Protein AF-A0A7W1Z7J8-F1 (afdb_monomer)

Mean predicted aligned error: 13.97 Å

pLDDT: mean 78.39, std 20.75, range [25.64, 97.19]

Solvent-accessible surface area (backbone atoms only — not comparable to full-atom values): 10886 Å² total; per-residue (Å²): 138,80,44,39,26,22,49,66,73,34,86,90,42,73,24,29,36,48,77,44,80,47,78,54,100,89,42,84,45,72,41,66,52,70,40,99,42,78,66,20,54,47,47,54,53,28,45,74,70,58,76,32,45,31,34,40,71,46,66,44,77,40,72,92,43,50,45,79,39,81,92,75,76,42,77,48,72,76,44,66,51,78,60,34,37,18,52,21,91,75,35,94,50,86,86,33,62,73,75,76,52,74,69,54,50,51,51,53,49,52,50,50,53,51,54,50,52,58,53,44,68,76,45,61,76,88,52,37,61,58,50,51,52,53,51,54,52,49,51,56,48,64,74,60,61,67,80,82,77,59,84,81,60,82,82,82,77,71,77,86,69,69,84,80,74,79,83,83,88,79,84,91,85,85,82,134

Foldseek 3Di:
DWAFEAAAPPPVGTQWTWPDWDADPVGIDTDIDGDPDPVSVVLVVCLVVVQFFAKEWDWAAPVVQWDQDPVVRDIDGPDIGTHYMYGHNDYPDPPRGDDDDPVRVVVVVVVVVVVVVVVLVVDPPVCSVVVVVVVVVVVVVVVVDDPVVVPPDPDDDDPPVPPPDDDDPDDDDDDD

Secondary structure (DSSP, 8-state):
--PEEEETTEEEEEEEEEEEEEE-SSSEEEEEEEPSSHHHHHHHHHHHHTS--EEEEEEEE-GGGEEEETTTTEEEE--EEEEEEEEESS-SSTT-B-PPPHHHHHHHHHHHHHHHHHHHHHS-HHHHHHHHHHHHHHHHHHH---GGGGTTSPPPPPGGGTTS------------

Sequence (176 aa):
YKITLLWQHDTKDPIGQITVLKEDDYGLYFEAKIDDVPNGTRALRQIKSGTLNQFSIGFNYVWDQMEYNDDTDTIIVREIELFEGSVVTIASNAETYAMRSPEQLTQDADDLLNDTEDFIKTIPRKQQLELRQLIAKHISIAQVRPLALRQKAPDPVDPDEQEQAKPNFKNILNII

Radius of gyration: 22.13 Å; Cα contacts (8 Å, |Δi|>4): 194; chains: 1; bounding box: 55×29×64 Å

Structure (mmCIF, N/CA/C/O backbone):
data_AF-A0A7W1Z7J8-F1
#
_entry.id   AF-A0A7W1Z7J8-F1
#
loop_
_atom_site.group_PDB
_atom_site.id
_atom_site.type_symbol
_atom_site.label_atom_id
_atom_site.label_alt_id
_atom_site.label_comp_id
_atom_site.label_asym_id
_atom_site.label_entity_id
_atom_site.label_seq_id
_atom_site.pdbx_PDB_ins_code
_atom_site.Cartn_x
_atom_site.Cartn_y
_atom_site.Cartn_z
_atom_site.occupancy
_atom_site.B_iso_or_equiv
_atom_site.auth_seq_id
_atom_site.auth_comp_id
_atom_site.auth_asym_id
_atom_site.auth_atom_id
_atom_site.pdbx_PDB_model_num
ATOM 1 N N . TYR A 1 1 ? 10.520 -15.758 -9.679 1.00 57.25 1 TYR A N 1
ATOM 2 C CA . TYR A 1 1 ? 10.860 -14.688 -8.720 1.00 57.25 1 TYR A CA 1
ATOM 3 C C . TYR A 1 1 ? 9.545 -14.131 -8.194 1.00 57.25 1 TYR A C 1
ATOM 5 O O . TYR A 1 1 ? 8.598 -14.106 -8.969 1.00 57.25 1 TYR A O 1
ATOM 13 N N . LYS A 1 2 ? 9.425 -13.812 -6.903 1.00 79.81 2 LYS A N 1
ATOM 14 C CA . LYS A 1 2 ? 8.202 -13.200 -6.356 1.00 79.81 2 LYS A CA 1
ATOM 15 C C . LYS A 1 2 ? 8.477 -11.722 -6.121 1.00 79.81 2 LYS A C 1
ATOM 17 O O . LYS A 1 2 ? 9.556 -11.397 -5.637 1.00 79.81 2 LYS A O 1
ATOM 22 N N . ILE A 1 3 ? 7.523 -10.870 -6.473 1.00 91.62 3 ILE A N 1
ATOM 23 C CA . ILE A 1 3 ? 7.679 -9.419 -6.378 1.00 91.62 3 ILE A CA 1
ATOM 24 C C . ILE A 1 3 ? 7.477 -8.998 -4.923 1.00 91.62 3 ILE A C 1
ATOM 26 O O . ILE A 1 3 ? 6.521 -9.415 -4.260 1.00 91.62 3 ILE A O 1
ATOM 30 N N . THR A 1 4 ? 8.425 -8.223 -4.410 1.00 94.56 4 THR A N 1
ATOM 31 C CA . THR A 1 4 ? 8.461 -7.805 -3.006 1.00 94.56 4 THR A CA 1
ATOM 32 C C . THR A 1 4 ? 7.724 -6.484 -2.840 1.00 94.56 4 THR A C 1
ATOM 34 O O . THR A 1 4 ? 7.806 -5.621 -3.714 1.00 94.56 4 THR A O 1
ATOM 37 N N . LEU A 1 5 ? 7.023 -6.332 -1.714 1.00 95.69 5 LEU A N 1
ATOM 38 C CA . LEU A 1 5 ? 6.470 -5.055 -1.285 1.00 95.69 5 LEU A CA 1
ATOM 39 C C . LEU A 1 5 ? 7.483 -4.357 -0.366 1.00 95.69 5 LEU A C 1
ATOM 41 O O . LEU A 1 5 ? 7.851 -4.918 0.670 1.00 95.69 5 LEU A O 1
ATOM 45 N N . LEU A 1 6 ? 7.930 -3.157 -0.725 1.00 97.19 6 LEU A N 1
ATOM 46 C CA . LEU A 1 6 ? 8.932 -2.393 0.020 1.00 97.19 6 LEU A CA 1
ATOM 47 C C . LEU A 1 6 ? 8.325 -1.180 0.732 1.00 97.19 6 LEU A C 1
ATOM 49 O O . LEU A 1 6 ? 7.236 -0.689 0.411 1.00 97.19 6 LEU A O 1
ATOM 53 N N . TRP A 1 7 ? 9.066 -0.678 1.715 1.00 97.06 7 TRP A N 1
ATOM 54 C CA . TRP A 1 7 ? 8.810 0.615 2.329 1.00 97.06 7 TRP A CA 1
ATOM 55 C C . TRP A 1 7 ? 9.526 1.723 1.550 1.00 97.06 7 TRP A C 1
ATOM 57 O O . TRP A 1 7 ? 10.751 1.785 1.563 1.00 97.06 7 TRP A O 1
ATOM 67 N N . GLN A 1 8 ? 8.785 2.639 0.914 1.00 95.19 8 GLN A N 1
ATOM 68 C CA . GLN A 1 8 ? 9.350 3.855 0.302 1.00 95.19 8 GLN A CA 1
ATOM 69 C C . GLN A 1 8 ? 10.499 3.585 -0.698 1.00 95.19 8 GLN A C 1
ATOM 71 O O . GLN A 1 8 ? 11.482 4.326 -0.714 1.00 95.19 8 GLN A O 1
ATOM 76 N N . HIS A 1 9 ? 10.399 2.522 -1.507 1.00 95.56 9 HIS A N 1
ATOM 77 C CA . HIS A 1 9 ? 11.454 2.045 -2.415 1.00 95.56 9 HIS A CA 1
ATOM 78 C C . HIS A 1 9 ? 12.771 1.612 -1.737 1.00 95.56 9 HIS A C 1
ATOM 80 O O . HIS A 1 9 ? 13.778 1.385 -2.416 1.00 95.56 9 HIS A O 1
ATOM 86 N N . ASP A 1 10 ? 12.808 1.459 -0.410 1.00 96.31 10 ASP A N 1
ATOM 87 C CA . ASP A 1 10 ? 14.002 0.981 0.281 1.00 96.31 10 ASP A CA 1
ATOM 88 C C . ASP A 1 10 ? 14.149 -0.537 0.118 1.00 96.31 10 ASP A C 1
ATOM 90 O O . ASP A 1 10 ? 13.522 -1.343 0.803 1.00 96.31 10 ASP A O 1
ATOM 94 N N . THR A 1 11 ? 15.042 -0.936 -0.788 1.00 94.44 11 THR A N 1
ATOM 95 C CA . THR A 1 11 ? 15.399 -2.345 -1.041 1.00 94.44 11 THR A CA 1
ATOM 96 C C . THR A 1 11 ? 15.944 -3.090 0.183 1.00 94.44 11 THR A C 1
ATOM 98 O O . THR A 1 11 ? 16.008 -4.320 0.167 1.00 94.44 11 THR A O 1
ATOM 101 N N . LYS A 1 12 ? 16.344 -2.378 1.245 1.00 96.19 12 LYS A N 1
ATOM 102 C CA . LYS A 1 12 ? 16.788 -2.972 2.514 1.00 96.19 12 LYS A CA 1
ATOM 103 C C . LYS A 1 12 ? 15.646 -3.176 3.509 1.00 96.19 12 LYS A C 1
ATOM 105 O O . LYS A 1 12 ? 15.883 -3.778 4.555 1.00 96.19 12 LYS A O 1
ATOM 110 N N . ASP A 1 13 ? 14.446 -2.701 3.190 1.00 96.62 13 ASP A N 1
ATOM 111 C CA . ASP A 1 13 ? 13.281 -2.711 4.071 1.00 96.62 13 ASP A CA 1
ATOM 112 C C . ASP A 1 13 ? 12.049 -3.331 3.381 1.00 96.62 13 ASP A C 1
ATOM 114 O O . ASP A 1 13 ? 11.085 -2.640 3.023 1.00 96.62 13 ASP A O 1
ATOM 118 N N . PRO A 1 14 ? 12.082 -4.654 3.135 1.00 96.62 14 PRO A N 1
ATOM 119 C CA . PRO A 1 14 ? 10.921 -5.380 2.651 1.00 96.62 14 PRO A CA 1
ATOM 120 C C . PRO A 1 14 ? 9.856 -5.465 3.747 1.00 96.62 14 PRO A C 1
ATOM 122 O O . PRO A 1 14 ? 10.123 -5.902 4.866 1.00 96.62 14 PRO A O 1
ATOM 125 N N . ILE A 1 15 ? 8.629 -5.083 3.403 1.00 97.00 15 ILE A N 1
ATOM 126 C CA . ILE A 1 15 ? 7.482 -5.080 4.321 1.00 97.00 15 ILE A CA 1
ATOM 127 C C . ILE A 1 15 ? 6.436 -6.138 3.974 1.00 97.00 15 ILE A C 1
ATOM 129 O O . ILE A 1 15 ? 5.452 -6.284 4.697 1.00 97.00 15 ILE A O 1
ATOM 133 N N . GLY A 1 16 ? 6.609 -6.861 2.871 1.00 95.12 16 GLY A N 1
ATOM 134 C CA . GLY A 1 16 ? 5.707 -7.935 2.495 1.00 95.12 16 GLY A CA 1
ATOM 135 C C . GLY A 1 16 ? 5.967 -8.500 1.108 1.00 95.12 16 GLY A C 1
ATOM 136 O O . GLY A 1 16 ? 6.983 -8.235 0.462 1.00 95.12 16 GLY A O 1
ATOM 137 N N . GLN A 1 17 ? 5.003 -9.276 0.632 1.00 94.12 17 GLN A N 1
ATOM 138 C CA . GLN A 1 17 ? 5.067 -9.966 -0.648 1.00 94.12 17 GLN A CA 1
ATOM 139 C C . GLN A 1 17 ? 3.784 -9.754 -1.440 1.00 94.12 17 GLN A C 1
ATOM 141 O O . GLN A 1 17 ? 2.689 -9.963 -0.917 1.00 94.12 17 GLN A O 1
ATOM 146 N N . ILE A 1 18 ? 3.933 -9.420 -2.721 1.00 93.06 18 ILE A N 1
ATOM 147 C CA . ILE A 1 18 ? 2.823 -9.388 -3.669 1.00 93.06 18 ILE A CA 1
ATOM 148 C C . ILE A 1 18 ? 2.415 -10.833 -3.989 1.00 93.06 18 ILE A C 1
ATOM 150 O O . ILE A 1 18 ? 3.244 -11.661 -4.381 1.00 93.06 18 ILE A O 1
ATOM 154 N N . THR A 1 19 ? 1.143 -11.153 -3.762 1.00 91.12 19 THR A N 1
ATOM 155 C CA . THR A 1 19 ? 0.546 -12.488 -3.920 1.00 91.12 19 THR A CA 1
ATOM 156 C C . THR A 1 19 ? -0.282 -12.618 -5.189 1.00 91.12 19 THR A C 1
ATOM 158 O O . THR A 1 19 ? -0.359 -13.713 -5.742 1.00 91.12 19 THR A O 1
ATOM 161 N N . VAL A 1 20 ? -0.864 -11.514 -5.657 1.00 90.25 20 VAL A N 1
ATOM 162 C CA . VAL A 1 20 ? -1.604 -11.426 -6.919 1.00 90.25 20 VAL A CA 1
ATOM 163 C C . VAL A 1 20 ? -1.068 -10.239 -7.695 1.00 90.25 20 VAL A C 1
ATOM 165 O O . VAL A 1 20 ? -0.829 -9.186 -7.113 1.00 90.25 20 VAL A O 1
ATOM 168 N N . LEU A 1 21 ? -0.891 -10.425 -8.997 1.00 89.25 21 LEU A N 1
ATOM 169 C CA . LEU A 1 21 ? -0.551 -9.372 -9.938 1.00 89.25 21 LEU A CA 1
ATOM 170 C C . LEU A 1 21 ? -1.307 -9.656 -11.236 1.00 89.25 21 LEU A C 1
ATOM 172 O O . LEU A 1 21 ? -1.143 -10.735 -11.807 1.00 89.25 21 LEU A O 1
ATOM 176 N N . LYS A 1 22 ? -2.162 -8.731 -11.662 1.00 87.81 22 LYS A N 1
ATOM 177 C CA . LYS A 1 22 ? -2.922 -8.844 -12.911 1.00 87.81 22 LYS A CA 1
ATOM 178 C C . LYS A 1 22 ? -3.235 -7.459 -13.457 1.00 87.81 22 LYS A C 1
ATOM 180 O O . LYS A 1 22 ? -3.377 -6.514 -12.690 1.00 87.81 22 LYS A O 1
ATOM 185 N N . GLU A 1 23 ? -3.368 -7.362 -14.765 1.00 82.81 23 GLU A N 1
ATOM 186 C CA . GLU A 1 23 ? -3.906 -6.172 -15.414 1.00 82.81 23 GLU A CA 1
ATOM 187 C C . GLU A 1 23 ? -5.433 -6.282 -15.472 1.00 82.81 23 GLU A C 1
ATOM 189 O O . GLU A 1 23 ? -5.979 -7.371 -15.680 1.00 82.81 23 GLU A O 1
ATOM 194 N N . ASP A 1 24 ? -6.111 -5.166 -15.235 1.00 83.31 24 ASP A N 1
ATOM 195 C CA . ASP A 1 24 ? -7.543 -4.982 -15.443 1.00 83.31 24 ASP A CA 1
ATOM 196 C C . ASP A 1 24 ? -7.801 -3.698 -16.251 1.00 83.31 24 ASP A C 1
ATOM 198 O O . ASP A 1 24 ? -6.864 -3.009 -16.658 1.00 83.31 24 ASP A O 1
ATOM 202 N N . ASP A 1 25 ? -9.072 -3.376 -16.494 1.00 80.81 25 ASP A N 1
ATOM 203 C CA . ASP A 1 25 ? -9.464 -2.217 -17.307 1.00 80.81 25 ASP A CA 1
ATOM 204 C C . ASP A 1 25 ? -9.063 -0.860 -16.693 1.00 80.81 25 ASP A C 1
ATOM 206 O O . ASP A 1 25 ? -9.103 0.164 -17.378 1.00 80.81 25 ASP A O 1
ATOM 210 N N . TYR A 1 26 ? -8.673 -0.827 -15.413 1.00 78.19 26 TYR A N 1
ATOM 211 C CA . TYR A 1 26 ? -8.184 0.373 -14.731 1.00 78.19 26 TYR A CA 1
ATOM 212 C C . TYR A 1 26 ? -6.654 0.447 -14.714 1.00 78.19 26 TYR A C 1
ATOM 214 O O . TYR A 1 26 ? -6.091 1.544 -14.757 1.00 78.19 26 TYR A O 1
ATOM 222 N N . GLY A 1 27 ? -5.972 -0.696 -14.634 1.00 80.31 27 GLY A N 1
ATOM 223 C CA . GLY A 1 27 ? -4.520 -0.788 -14.681 1.00 80.31 27 GLY A CA 1
ATOM 224 C C . GLY A 1 27 ? -3.971 -2.021 -13.967 1.00 80.31 27 GLY A C 1
ATOM 225 O O . GLY A 1 27 ? -4.570 -3.092 -13.949 1.00 80.31 27 GLY A O 1
ATOM 226 N N . LEU A 1 28 ? -2.779 -1.884 -13.385 1.00 84.12 28 LEU A N 1
ATOM 227 C CA . LEU A 1 28 ? -2.123 -2.977 -12.672 1.00 84.12 28 LEU A CA 1
ATOM 228 C C . LEU A 1 28 ? -2.734 -3.159 -11.277 1.00 84.12 28 LEU A C 1
ATOM 230 O O . LEU A 1 28 ? -2.460 -2.390 -10.353 1.00 84.12 28 LEU A O 1
ATOM 234 N N . TYR A 1 29 ? -3.515 -4.218 -11.111 1.00 87.00 29 TYR A N 1
ATOM 235 C CA . TYR A 1 29 ? -4.032 -4.661 -9.827 1.00 87.00 29 TYR A CA 1
ATOM 236 C C . TYR A 1 29 ? -3.033 -5.577 -9.121 1.00 87.00 29 TYR A C 1
ATOM 238 O O . TYR A 1 29 ? -2.458 -6.496 -9.718 1.00 87.00 29 TYR A O 1
ATOM 246 N N . PHE A 1 30 ? -2.887 -5.386 -7.811 1.00 89.00 30 PHE A N 1
ATOM 247 C CA . PHE A 1 30 ? -2.114 -6.294 -6.980 1.00 89.00 30 PHE A CA 1
ATOM 248 C C . PHE A 1 30 ? -2.777 -6.559 -5.628 1.00 89.00 30 PHE A C 1
ATOM 250 O O . PHE A 1 30 ? -3.451 -5.705 -5.055 1.00 89.00 30 PHE A O 1
ATOM 257 N N . GLU A 1 31 ? -2.508 -7.743 -5.084 1.00 90.25 31 GLU A N 1
ATOM 258 C CA . GLU A 1 31 ? -2.741 -8.060 -3.675 1.00 90.25 31 GLU A CA 1
ATOM 259 C C . GLU A 1 31 ? -1.398 -8.331 -3.021 1.00 90.25 31 GLU A C 1
ATOM 261 O O . GLU A 1 31 ? -0.519 -8.943 -3.631 1.00 90.25 31 GLU A O 1
ATOM 266 N N . ALA A 1 32 ? -1.235 -7.906 -1.773 1.00 90.69 32 ALA A N 1
ATOM 267 C CA . ALA A 1 32 ? -0.018 -8.162 -1.025 1.00 90.69 32 ALA A CA 1
ATOM 268 C C . ALA A 1 32 ? -0.323 -8.634 0.391 1.00 90.69 32 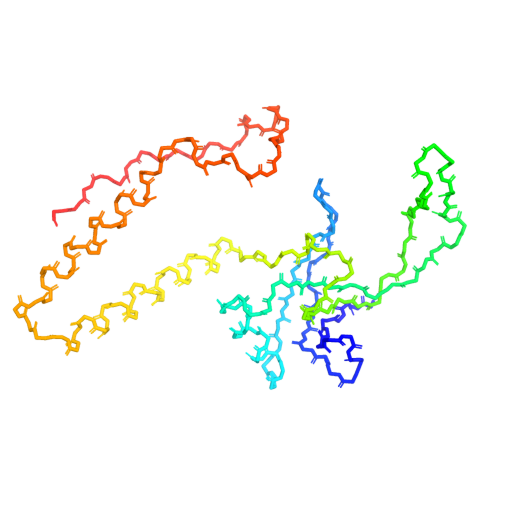ALA A C 1
ATOM 270 O O . ALA A 1 32 ? -1.199 -8.108 1.079 1.00 90.69 32 ALA A O 1
ATOM 271 N N . LYS A 1 33 ? 0.474 -9.597 0.848 1.00 90.94 33 LYS A N 1
ATOM 272 C CA . LYS A 1 33 ? 0.553 -9.963 2.254 1.00 90.94 33 LYS A CA 1
ATOM 273 C C . LYS A 1 33 ? 1.641 -9.121 2.908 1.00 90.94 33 LYS A C 1
ATOM 275 O O . LYS A 1 33 ? 2.800 -9.202 2.506 1.00 90.94 33 LYS A O 1
ATOM 280 N N . ILE A 1 34 ? 1.260 -8.336 3.910 1.00 93.31 34 ILE A N 1
ATOM 281 C CA . ILE A 1 34 ? 2.193 -7.547 4.719 1.00 93.31 34 ILE A CA 1
ATOM 282 C C . ILE A 1 34 ? 2.717 -8.419 5.862 1.00 93.31 34 ILE A C 1
ATOM 284 O O . ILE A 1 34 ? 1.941 -9.106 6.532 1.00 93.31 34 ILE A O 1
ATOM 288 N N . ASP A 1 35 ? 4.031 -8.398 6.058 1.00 94.12 35 ASP A N 1
ATOM 289 C CA . ASP A 1 35 ? 4.709 -9.137 7.116 1.00 94.12 35 ASP A CA 1
ATOM 290 C C . ASP A 1 35 ? 4.628 -8.383 8.453 1.00 94.12 35 ASP A C 1
ATOM 292 O O . ASP A 1 35 ? 4.549 -7.151 8.500 1.00 94.12 35 ASP A O 1
ATOM 296 N N . ASP A 1 36 ? 4.678 -9.125 9.563 1.00 94.94 36 ASP A N 1
ATOM 297 C CA . ASP A 1 36 ? 4.705 -8.558 10.918 1.00 94.94 36 ASP A CA 1
ATOM 298 C C . ASP A 1 36 ? 6.109 -8.034 11.264 1.00 94.94 36 ASP A C 1
ATOM 300 O O . ASP A 1 36 ? 6.873 -8.622 12.031 1.00 94.94 36 ASP A O 1
ATOM 304 N N . VAL A 1 37 ? 6.476 -6.931 10.614 1.00 96.44 37 VAL A N 1
ATOM 305 C CA . VAL A 1 37 ? 7.729 -6.193 10.810 1.00 96.44 37 VAL A CA 1
ATOM 306 C C . VAL A 1 37 ? 7.422 -4.732 11.150 1.00 96.44 37 VAL A C 1
ATOM 308 O O . VAL A 1 37 ? 6.344 -4.242 10.803 1.00 96.44 37 VAL A O 1
ATOM 311 N N . PRO A 1 38 ? 8.336 -3.985 11.803 1.00 96.94 38 PRO A N 1
ATOM 312 C CA . PRO A 1 38 ? 8.037 -2.639 12.297 1.00 96.94 38 PRO A CA 1
ATOM 313 C C . PRO A 1 38 ? 7.430 -1.701 11.244 1.00 96.94 38 PRO A C 1
ATOM 315 O O . PRO A 1 38 ? 6.408 -1.059 11.507 1.00 96.94 38 PRO A O 1
ATOM 318 N N . ASN A 1 39 ? 8.008 -1.658 10.038 1.00 97.12 39 ASN A N 1
ATOM 319 C CA . ASN A 1 39 ? 7.489 -0.818 8.958 1.00 97.12 39 ASN A CA 1
ATOM 320 C C . ASN A 1 39 ? 6.274 -1.420 8.235 1.00 97.12 39 ASN A C 1
ATOM 322 O O . ASN A 1 39 ? 5.436 -0.653 7.768 1.00 97.12 39 ASN A O 1
ATOM 326 N N . GLY A 1 40 ? 6.078 -2.741 8.246 1.00 95.69 40 GLY A N 1
ATOM 327 C CA . GLY A 1 40 ? 4.843 -3.382 7.773 1.00 95.69 40 GLY A CA 1
ATOM 328 C C . GLY A 1 40 ? 3.644 -3.032 8.658 1.00 95.69 40 GLY A C 1
ATOM 329 O O . GLY A 1 40 ? 2.622 -2.532 8.183 1.00 95.69 40 GLY A O 1
ATOM 330 N N . THR A 1 41 ? 3.806 -3.155 9.976 1.00 94.31 41 THR A N 1
ATOM 331 C CA . THR A 1 41 ? 2.792 -2.755 10.964 1.00 94.31 41 THR A CA 1
ATOM 332 C C . THR A 1 41 ? 2.499 -1.257 10.900 1.00 94.31 41 THR A C 1
ATOM 334 O O . THR A 1 41 ? 1.341 -0.832 10.976 1.00 94.31 41 THR A O 1
ATOM 337 N N . ARG A 1 42 ? 3.530 -0.427 10.704 1.00 95.38 42 ARG A N 1
ATOM 338 C CA . ARG A 1 42 ? 3.354 1.009 10.459 1.00 95.38 42 ARG A CA 1
ATOM 339 C C . ARG A 1 42 ? 2.570 1.274 9.172 1.00 95.38 42 ARG A C 1
ATOM 341 O O . ARG A 1 42 ? 1.640 2.078 9.218 1.00 95.38 42 ARG A O 1
ATOM 348 N N . ALA A 1 43 ? 2.923 0.621 8.064 1.00 93.56 43 ALA A N 1
ATOM 349 C CA . ALA A 1 43 ? 2.248 0.771 6.779 1.00 93.56 43 ALA A CA 1
ATOM 350 C C . ALA A 1 43 ? 0.759 0.444 6.906 1.00 93.56 43 ALA A C 1
ATOM 352 O O . ALA A 1 43 ? -0.072 1.284 6.575 1.00 93.56 43 ALA A O 1
ATOM 353 N N . LEU A 1 44 ? 0.412 -0.702 7.501 1.00 90.75 44 LEU A N 1
ATOM 354 C CA . LEU A 1 44 ? -0.978 -1.092 7.754 1.00 90.75 44 LEU A CA 1
ATOM 355 C C . LEU A 1 44 ? -1.748 -0.030 8.541 1.00 90.75 44 LEU A C 1
ATOM 357 O O . LEU A 1 44 ? -2.852 0.348 8.154 1.00 90.75 44 LEU A O 1
ATOM 361 N N . ARG A 1 45 ? -1.169 0.491 9.629 1.00 90.75 45 ARG A N 1
ATOM 362 C CA . ARG A 1 45 ? -1.810 1.544 10.432 1.00 90.75 45 ARG A CA 1
ATOM 363 C C . ARG A 1 45 ? -2.040 2.819 9.626 1.00 90.75 45 ARG A C 1
ATOM 365 O O . ARG A 1 45 ? -3.103 3.418 9.745 1.00 90.75 45 ARG A O 1
ATOM 372 N N . GLN A 1 46 ? -1.061 3.224 8.821 1.00 91.75 46 GLN A N 1
ATOM 373 C CA . GLN A 1 46 ? -1.134 4.452 8.029 1.00 91.75 46 GLN A CA 1
ATOM 374 C C . GLN A 1 46 ? -2.058 4.319 6.814 1.00 91.75 46 GLN A C 1
ATOM 376 O O . GLN A 1 46 ? -2.723 5.288 6.461 1.00 91.75 46 GLN A O 1
ATOM 381 N N . ILE A 1 47 ? -2.169 3.125 6.231 1.00 88.00 47 ILE A N 1
ATOM 382 C CA . ILE A 1 47 ? -3.165 2.799 5.204 1.00 88.00 47 ILE A CA 1
ATOM 383 C C . ILE A 1 47 ? -4.570 2.812 5.808 1.00 88.00 47 ILE A C 1
ATOM 385 O O . ILE A 1 47 ? -5.493 3.413 5.256 1.00 88.00 47 ILE A O 1
ATOM 389 N N . LYS A 1 48 ? -4.743 2.224 6.998 1.00 82.44 48 LYS A N 1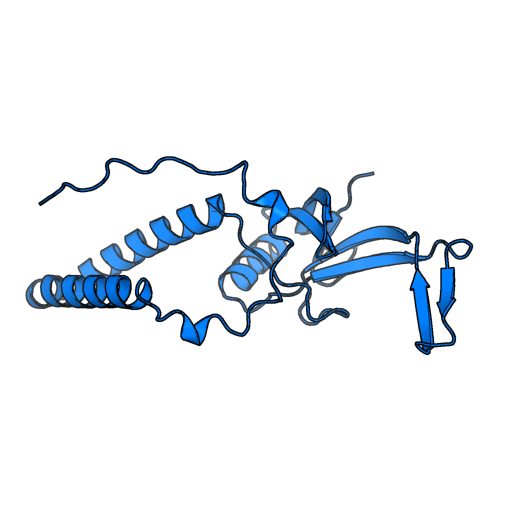
ATOM 390 C CA . LYS A 1 48 ? -6.024 2.253 7.716 1.00 82.44 48 LYS A CA 1
ATOM 391 C C . LYS A 1 48 ? -6.453 3.673 8.099 1.00 82.44 48 LYS A C 1
ATOM 393 O O . LYS A 1 48 ? -7.636 3.988 7.987 1.00 82.44 48 LYS A O 1
ATOM 398 N N . SER A 1 49 ? -5.519 4.536 8.504 1.00 82.00 49 SER A N 1
ATOM 399 C CA . SER A 1 49 ? -5.812 5.944 8.810 1.00 82.00 49 SER A CA 1
ATOM 400 C C . SER A 1 49 ? -5.926 6.844 7.576 1.00 82.00 49 SER A C 1
ATOM 402 O O . SER A 1 49 ? -6.330 7.995 7.717 1.00 82.00 49 SER A O 1
ATOM 404 N N . GLY A 1 50 ? -5.548 6.360 6.386 1.00 80.62 50 GLY A N 1
ATOM 405 C CA . GLY A 1 50 ? -5.489 7.151 5.153 1.00 80.62 50 GLY A CA 1
ATOM 406 C C . GLY A 1 50 ? -4.297 8.112 5.069 1.00 80.62 50 GLY A C 1
ATOM 407 O O . GLY A 1 50 ? -4.249 8.945 4.172 1.00 80.62 50 GLY A O 1
ATOM 408 N N . THR A 1 51 ? -3.335 8.017 5.992 1.00 87.50 51 THR A N 1
ATOM 409 C CA . THR A 1 51 ? -2.091 8.806 5.956 1.00 87.50 51 THR A CA 1
ATOM 410 C C . THR A 1 51 ? -1.174 8.361 4.820 1.00 87.50 51 THR A C 1
ATOM 412 O O . THR A 1 51 ? -0.508 9.195 4.218 1.00 87.50 51 THR A O 1
ATOM 415 N N . LEU A 1 52 ? -1.142 7.058 4.538 1.00 88.25 52 LEU A N 1
ATOM 416 C CA . LEU A 1 52 ? -0.552 6.506 3.323 1.00 88.25 52 LEU A CA 1
ATOM 417 C C . LEU A 1 52 ? -1.681 5.929 2.486 1.00 88.25 52 LEU A C 1
ATOM 419 O O . LEU A 1 52 ? -2.459 5.116 2.972 1.00 88.25 52 LEU A O 1
ATOM 423 N N . ASN A 1 53 ? -1.787 6.357 1.240 1.00 84.69 53 ASN A N 1
ATOM 424 C CA . ASN A 1 53 ? -2.861 5.937 0.346 1.00 84.69 53 ASN A CA 1
ATOM 425 C C . ASN A 1 53 ? -2.381 5.712 -1.088 1.00 84.69 53 ASN A C 1
ATOM 427 O O . ASN A 1 53 ? -3.223 5.500 -1.951 1.00 84.69 53 ASN A O 1
ATOM 431 N N . GLN A 1 54 ? -1.072 5.772 -1.326 1.00 86.62 54 GLN A N 1
ATOM 432 C CA . GLN A 1 54 ? -0.470 5.703 -2.647 1.00 86.62 54 GLN A CA 1
ATOM 433 C C . GLN A 1 54 ? 0.566 4.585 -2.726 1.00 86.62 54 GLN A C 1
ATOM 435 O O . GLN A 1 54 ? 1.242 4.256 -1.743 1.00 86.62 54 GLN A O 1
ATOM 440 N N . PHE A 1 55 ? 0.697 4.034 -3.928 1.00 91.44 55 PHE A N 1
ATOM 441 C CA . PHE A 1 55 ? 1.651 2.985 -4.249 1.00 91.44 55 PHE A CA 1
ATOM 442 C C . PHE A 1 55 ? 2.465 3.354 -5.482 1.00 91.44 55 PHE A C 1
ATOM 444 O O . PHE A 1 55 ? 2.035 4.112 -6.345 1.00 91.44 55 PHE A O 1
ATOM 451 N N . SER A 1 56 ? 3.669 2.813 -5.556 1.00 92.00 56 SER A N 1
ATOM 452 C CA . SER A 1 56 ? 4.565 2.994 -6.690 1.00 92.00 56 SER A CA 1
ATOM 453 C C . SER A 1 56 ? 5.179 1.655 -7.067 1.00 92.00 56 SER A C 1
ATOM 455 O O . SER A 1 56 ? 5.161 0.713 -6.273 1.00 92.00 56 SER A O 1
ATOM 457 N N . ILE A 1 57 ? 5.708 1.576 -8.281 1.00 91.81 57 ILE A N 1
ATOM 458 C CA . ILE A 1 57 ? 6.373 0.387 -8.801 1.00 91.81 57 ILE A CA 1
ATOM 459 C C . ILE A 1 57 ? 7.764 0.743 -9.304 1.00 91.81 57 ILE A C 1
ATOM 461 O O . ILE A 1 57 ? 7.966 1.776 -9.943 1.00 91.81 57 ILE A O 1
ATOM 465 N N . GLY A 1 58 ? 8.716 -0.133 -9.023 1.00 90.75 58 GLY A N 1
ATOM 466 C CA . GLY A 1 58 ? 10.062 -0.078 -9.568 1.00 90.75 58 GLY A CA 1
ATOM 467 C C . GLY A 1 58 ? 10.156 -1.040 -10.737 1.00 90.75 58 GLY A C 1
ATOM 468 O O . GLY A 1 58 ? 9.927 -2.239 -10.570 1.00 90.75 58 GLY A O 1
ATOM 469 N N . PHE A 1 59 ? 10.487 -0.529 -11.918 1.00 91.75 59 PHE A N 1
ATOM 470 C CA . PHE A 1 59 ? 10.556 -1.321 -13.141 1.00 91.75 59 PHE A CA 1
ATOM 471 C C . PHE A 1 59 ? 11.624 -0.791 -14.097 1.00 91.75 59 PHE A C 1
ATOM 473 O O . PHE A 1 59 ? 12.037 0.366 -14.002 1.00 91.75 59 PHE A O 1
ATOM 480 N N . ASN A 1 60 ? 12.050 -1.641 -15.029 1.00 90.44 60 ASN A N 1
ATOM 481 C CA . ASN A 1 60 ? 12.820 -1.234 -16.200 1.00 90.44 60 ASN A CA 1
ATOM 482 C C . ASN A 1 60 ? 11.958 -1.325 -17.451 1.00 90.44 60 ASN A C 1
ATOM 484 O O . ASN A 1 60 ? 11.089 -2.187 -17.569 1.00 90.44 60 ASN A O 1
ATOM 488 N N . TYR A 1 61 ? 12.242 -0.451 -18.407 1.00 90.00 61 TYR A N 1
ATOM 489 C CA . TYR A 1 61 ? 11.656 -0.543 -19.732 1.00 90.00 61 TYR A CA 1
ATOM 490 C C . TYR A 1 61 ? 12.284 -1.682 -20.530 1.00 90.00 61 TYR A C 1
ATOM 492 O O . TYR A 1 61 ? 13.508 -1.849 -20.520 1.00 90.00 61 TYR A O 1
ATOM 500 N N . VAL A 1 62 ? 11.457 -2.389 -21.298 1.00 91.25 62 VAL A N 1
ATOM 501 C CA . VAL A 1 62 ? 11.937 -3.214 -22.406 1.00 91.25 62 VAL A CA 1
ATOM 502 C C . VAL A 1 62 ? 12.000 -2.303 -23.637 1.00 91.25 62 VAL A C 1
ATOM 504 O O . VAL A 1 62 ? 10.985 -1.960 -24.236 1.00 91.25 62 VAL A O 1
ATOM 507 N N . TRP A 1 63 ? 13.197 -1.790 -23.934 1.00 87.44 63 TRP A N 1
ATOM 508 C CA . TRP A 1 63 ? 13.398 -0.647 -24.841 1.00 87.44 63 TRP A CA 1
ATOM 509 C C . TRP A 1 63 ? 12.883 -0.856 -26.270 1.00 87.44 63 TRP A C 1
ATOM 511 O O . TRP A 1 63 ? 12.478 0.103 -26.920 1.00 87.44 63 TRP A O 1
ATOM 521 N N . ASP A 1 64 ? 12.905 -2.088 -26.769 1.00 90.94 64 ASP A N 1
ATOM 522 C CA . ASP A 1 64 ? 12.385 -2.469 -28.087 1.00 90.94 64 ASP A CA 1
ATOM 523 C C . ASP A 1 64 ? 10.848 -2.516 -28.143 1.00 90.94 64 ASP A C 1
ATOM 525 O O . ASP A 1 64 ? 10.281 -2.573 -29.231 1.00 90.94 64 ASP A O 1
ATOM 529 N N . GLN A 1 65 ? 10.180 -2.440 -26.988 1.00 90.44 65 GLN A N 1
ATOM 530 C CA . GLN A 1 65 ? 8.723 -2.386 -26.833 1.00 90.44 65 GLN A CA 1
ATOM 531 C C . GLN A 1 65 ? 8.223 -0.979 -26.465 1.00 90.44 65 GLN A C 1
ATOM 533 O O . GLN A 1 65 ? 7.115 -0.810 -25.942 1.00 90.44 65 GLN A O 1
ATOM 538 N N . MET A 1 66 ? 9.041 0.044 -26.726 1.00 91.38 66 MET A N 1
ATOM 539 C CA . MET A 1 66 ? 8.685 1.448 -26.546 1.00 91.38 66 MET A CA 1
ATOM 540 C C . MET A 1 66 ? 8.446 2.124 -27.892 1.00 91.38 66 MET A C 1
ATOM 542 O O . MET A 1 66 ? 9.195 1.940 -28.849 1.00 91.38 66 MET A O 1
ATOM 546 N N . GLU A 1 67 ? 7.421 2.963 -27.942 1.00 92.81 67 GLU A N 1
ATOM 547 C CA . GLU A 1 67 ? 7.054 3.739 -29.121 1.00 92.81 67 GLU A CA 1
ATOM 548 C C . GLU A 1 67 ? 6.777 5.180 -28.701 1.00 92.81 67 GLU A C 1
ATOM 550 O O . GLU A 1 67 ? 6.123 5.422 -27.689 1.00 92.81 67 GLU A O 1
ATOM 555 N N . TYR A 1 68 ? 7.285 6.147 -29.459 1.00 92.94 68 TYR A N 1
ATOM 556 C CA . TYR A 1 68 ? 6.920 7.543 -29.255 1.00 92.94 68 TYR A CA 1
ATOM 557 C C . TYR A 1 68 ? 5.675 7.864 -30.079 1.00 92.94 68 TYR A C 1
ATOM 559 O O . TYR A 1 68 ? 5.617 7.554 -31.267 1.00 92.94 68 TYR A O 1
ATOM 567 N N . ASN A 1 69 ? 4.685 8.469 -29.434 1.00 92.50 69 ASN A N 1
ATOM 568 C CA . ASN A 1 69 ? 3.473 8.950 -30.066 1.00 92.50 69 ASN A CA 1
ATOM 569 C C . ASN A 1 69 ? 3.584 10.467 -30.261 1.00 92.50 69 ASN A C 1
ATOM 571 O O . ASN A 1 69 ? 3.449 11.232 -29.303 1.00 92.50 69 ASN A O 1
ATOM 575 N N . ASP A 1 70 ? 3.815 10.874 -31.511 1.00 93.38 70 ASP A N 1
ATOM 576 C CA . ASP A 1 70 ? 3.948 12.279 -31.909 1.00 93.38 70 ASP A CA 1
ATOM 577 C C . ASP A 1 70 ? 2.661 13.090 -31.668 1.00 93.38 70 ASP A C 1
ATOM 579 O O . ASP A 1 70 ? 2.733 14.275 -31.344 1.00 93.38 70 ASP A O 1
ATOM 583 N N . ASP A 1 71 ? 1.480 12.473 -31.799 1.00 94.12 71 ASP A N 1
ATOM 584 C CA . ASP A 1 71 ? 0.192 13.174 -31.683 1.00 94.12 71 ASP A CA 1
ATOM 585 C C . ASP A 1 71 ? -0.088 13.613 -30.242 1.00 94.12 71 ASP A C 1
ATOM 587 O O . ASP A 1 71 ? -0.691 14.663 -30.002 1.00 94.12 71 ASP A O 1
ATOM 591 N N . THR A 1 72 ? 0.332 12.795 -29.276 1.00 91.62 72 THR A N 1
ATOM 592 C CA . THR A 1 72 ? 0.111 13.045 -27.849 1.00 91.62 72 THR A CA 1
ATOM 593 C C . THR A 1 72 ? 1.352 13.538 -27.114 1.00 91.62 72 THR A C 1
ATOM 595 O O . THR A 1 72 ? 1.234 13.874 -25.939 1.00 91.62 72 THR A O 1
ATOM 598 N N . ASP A 1 73 ? 2.510 13.602 -27.778 1.00 92.50 73 ASP A N 1
ATOM 599 C CA . ASP A 1 73 ? 3.818 13.894 -27.172 1.00 92.50 73 ASP A CA 1
ATOM 600 C C . ASP A 1 73 ? 4.103 12.983 -25.961 1.00 92.50 73 ASP A C 1
ATOM 602 O O . ASP A 1 73 ? 4.429 13.424 -24.856 1.00 92.50 73 ASP A O 1
ATOM 606 N N . THR A 1 74 ? 3.910 11.673 -26.147 1.00 90.38 74 THR A N 1
ATOM 607 C CA . THR A 1 74 ? 4.085 10.676 -25.080 1.00 90.38 74 THR A CA 1
ATOM 608 C C . THR A 1 74 ? 4.879 9.464 -25.538 1.00 90.38 74 THR A C 1
ATOM 610 O O . THR A 1 74 ? 4.933 9.121 -26.715 1.00 90.38 74 THR A O 1
ATOM 613 N N . ILE A 1 75 ? 5.489 8.775 -24.574 1.00 90.62 75 ILE A N 1
ATOM 614 C CA . ILE A 1 75 ? 6.108 7.470 -24.789 1.00 90.62 75 ILE A CA 1
ATOM 615 C C . ILE A 1 75 ? 5.106 6.396 -24.370 1.00 90.62 75 ILE A C 1
ATOM 617 O O . ILE A 1 75 ? 4.701 6.331 -23.209 1.00 90.62 75 ILE A O 1
ATOM 621 N N . ILE A 1 76 ? 4.736 5.539 -25.313 1.00 90.44 76 ILE A N 1
ATOM 622 C CA . ILE A 1 76 ? 3.957 4.331 -25.078 1.00 90.44 76 ILE A CA 1
ATOM 623 C C . ILE A 1 76 ? 4.929 3.216 -24.710 1.00 90.44 76 ILE A C 1
ATOM 625 O O . ILE A 1 76 ? 5.837 2.882 -25.470 1.00 90.44 76 ILE A O 1
ATOM 629 N N . VAL A 1 77 ? 4.720 2.630 -23.538 1.00 89.25 77 VAL A N 1
ATOM 630 C CA . VAL A 1 77 ? 5.513 1.516 -23.021 1.00 89.25 77 VAL A CA 1
ATOM 631 C C . VAL A 1 77 ? 4.627 0.281 -23.033 1.00 89.25 77 VAL A C 1
ATOM 633 O O . VAL A 1 77 ? 3.638 0.239 -22.306 1.00 89.25 77 VAL A O 1
ATOM 636 N N . ARG A 1 78 ? 4.947 -0.700 -23.881 1.00 87.88 78 ARG A N 1
ATOM 637 C CA . ARG A 1 78 ? 4.128 -1.916 -24.033 1.00 87.88 78 ARG A CA 1
ATOM 638 C C . ARG A 1 78 ? 4.567 -3.049 -23.115 1.00 87.88 78 ARG A C 1
ATOM 640 O O . ARG A 1 78 ? 3.756 -3.905 -22.790 1.00 87.88 78 ARG A O 1
ATOM 647 N N . GLU A 1 79 ? 5.831 -3.048 -22.703 1.00 89.25 79 GLU A N 1
ATOM 648 C CA . GLU A 1 79 ? 6.390 -4.086 -21.845 1.00 89.25 79 GLU A CA 1
ATOM 649 C C . GLU A 1 79 ? 7.390 -3.494 -20.847 1.00 89.25 79 GLU A C 1
ATOM 651 O O . GLU A 1 79 ? 8.184 -2.601 -21.172 1.00 89.25 79 GLU A O 1
ATOM 656 N N . ILE A 1 80 ? 7.337 -3.998 -19.614 1.00 90.31 80 ILE A N 1
ATOM 657 C CA . ILE A 1 80 ? 8.219 -3.606 -18.517 1.00 90.31 80 ILE A CA 1
ATOM 658 C C . ILE A 1 80 ? 8.692 -4.828 -17.729 1.00 90.31 80 ILE A C 1
ATOM 660 O O . ILE A 1 80 ? 7.959 -5.797 -17.535 1.00 90.31 80 ILE A O 1
ATOM 664 N N . GLU A 1 81 ? 9.905 -4.746 -17.195 1.00 89.94 81 GLU A N 1
ATOM 665 C CA . GLU A 1 81 ? 10.414 -5.687 -16.202 1.00 89.94 81 GLU A CA 1
ATOM 666 C C . GLU A 1 81 ? 10.109 -5.149 -14.803 1.00 89.94 81 GLU A C 1
ATOM 668 O O . GLU A 1 81 ? 10.776 -4.232 -14.318 1.00 89.94 81 GLU A O 1
ATOM 673 N N . LEU A 1 82 ? 9.086 -5.703 -14.150 1.00 90.88 82 LEU A N 1
ATOM 674 C CA . LEU A 1 82 ? 8.683 -5.289 -12.806 1.00 90.88 82 LEU A CA 1
ATOM 675 C C . LEU A 1 82 ? 9.609 -5.889 -11.736 1.00 90.88 82 LEU A C 1
ATOM 677 O O . LEU A 1 82 ? 9.733 -7.111 -11.620 1.00 90.88 82 LEU A O 1
ATOM 681 N N . PHE A 1 83 ? 10.214 -5.037 -10.906 1.00 90.62 83 PHE A N 1
ATOM 682 C CA . PHE A 1 83 ? 11.107 -5.457 -9.821 1.00 90.62 83 PHE A CA 1
ATOM 683 C C . PHE A 1 83 ? 10.422 -5.481 -8.461 1.00 90.62 83 PHE A C 1
ATOM 685 O O . PHE A 1 83 ? 10.602 -6.429 -7.692 1.00 90.62 83 PHE A O 1
ATOM 692 N N . GLU A 1 84 ? 9.667 -4.431 -8.148 1.00 92.75 84 GLU A N 1
ATOM 693 C CA . 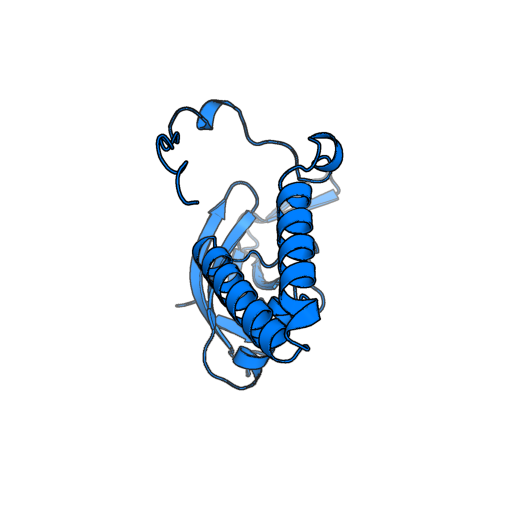GLU A 1 84 ? 9.091 -4.223 -6.822 1.00 92.75 84 GLU A CA 1
ATOM 694 C C . GLU A 1 84 ? 7.829 -3.365 -6.872 1.00 92.75 84 GLU A C 1
ATOM 696 O O . GLU A 1 84 ? 7.608 -2.608 -7.819 1.00 92.75 84 GLU A O 1
ATOM 701 N N . GLY A 1 85 ? 7.015 -3.496 -5.828 1.00 93.94 85 GLY A N 1
ATOM 702 C CA . GLY A 1 85 ? 5.992 -2.519 -5.486 1.00 93.94 85 GLY A CA 1
ATOM 703 C C . GLY A 1 85 ? 6.307 -1.901 -4.131 1.00 93.94 85 GLY A C 1
ATOM 704 O O . GLY A 1 85 ? 6.855 -2.558 -3.250 1.00 93.94 85 GLY A O 1
ATOM 705 N N . SER A 1 86 ? 5.912 -0.654 -3.929 1.00 95.06 86 SER A N 1
ATOM 706 C CA . SER A 1 86 ? 6.191 0.087 -2.704 1.00 95.06 86 SER A CA 1
ATOM 707 C C . SER A 1 86 ? 4.967 0.841 -2.231 1.00 95.06 86 SER A C 1
ATOM 709 O O . SER A 1 86 ? 4.293 1.501 -3.023 1.00 95.06 86 SER A O 1
ATOM 711 N N . VAL A 1 87 ? 4.725 0.823 -0.919 1.00 93.75 87 VAL A N 1
ATOM 712 C CA . VAL A 1 87 ? 3.887 1.860 -0.306 1.00 93.75 87 VAL A CA 1
ATOM 713 C C . VAL A 1 87 ? 4.695 3.150 -0.260 1.00 93.75 87 VAL A C 1
ATOM 715 O O . VAL A 1 87 ? 5.840 3.148 0.209 1.00 93.75 87 VAL A O 1
ATOM 718 N N . VAL A 1 88 ? 4.107 4.240 -0.758 1.00 92.69 88 VAL A N 1
ATOM 719 C CA . VAL A 1 88 ? 4.796 5.527 -0.842 1.00 92.69 88 VAL A CA 1
ATOM 720 C C . VAL A 1 88 ? 3.994 6.683 -0.261 1.00 92.69 88 VAL A C 1
ATOM 722 O O . VAL A 1 88 ? 2.767 6.674 -0.232 1.00 92.69 88 VAL A O 1
ATOM 725 N N . THR A 1 89 ? 4.696 7.707 0.221 1.00 89.69 89 THR A N 1
ATOM 726 C CA . THR A 1 89 ? 4.062 8.965 0.652 1.00 89.69 89 THR A CA 1
ATOM 727 C C . THR A 1 89 ? 3.573 9.792 -0.532 1.00 89.69 89 THR A C 1
ATOM 729 O O . THR A 1 89 ? 2.543 10.449 -0.428 1.00 89.69 89 THR A O 1
ATOM 732 N N . ILE A 1 90 ? 4.334 9.788 -1.628 1.00 84.62 90 ILE A N 1
ATOM 733 C CA . ILE A 1 90 ? 4.004 10.485 -2.869 1.00 84.62 90 ILE A CA 1
ATOM 734 C C . ILE A 1 90 ? 4.359 9.541 -4.012 1.00 84.62 90 ILE A C 1
ATOM 736 O O . ILE A 1 90 ? 5.533 9.223 -4.202 1.00 84.62 90 ILE A O 1
ATOM 740 N N . ALA A 1 91 ? 3.353 9.078 -4.745 1.00 84.56 91 ALA A N 1
ATOM 741 C CA . ALA A 1 91 ? 3.541 8.265 -5.936 1.00 84.56 91 ALA A CA 1
ATOM 742 C C . ALA A 1 91 ? 3.753 9.127 -7.180 1.00 84.56 91 ALA A C 1
ATOM 744 O O . ALA A 1 91 ? 3.230 10.236 -7.292 1.00 84.56 91 ALA A O 1
ATOM 745 N N . SER A 1 92 ? 4.486 8.574 -8.148 1.00 80.19 92 SER A N 1
ATOM 746 C CA . SER A 1 92 ? 4.614 9.165 -9.484 1.00 80.19 92 SER A CA 1
ATOM 747 C C . SER A 1 92 ? 3.278 9.183 -10.230 1.00 80.19 92 SER A C 1
ATOM 749 O O . SER A 1 92 ? 3.030 10.103 -11.003 1.00 80.19 92 SER A O 1
ATOM 751 N N . ASN A 1 93 ? 2.408 8.201 -9.967 1.00 77.31 93 ASN A N 1
ATOM 752 C CA . ASN A 1 93 ? 1.024 8.192 -10.427 1.00 77.31 93 ASN A CA 1
ATOM 753 C C . ASN A 1 93 ? 0.079 8.466 -9.245 1.00 77.31 93 ASN A C 1
ATOM 755 O O . ASN A 1 93 ? 0.031 7.695 -8.283 1.00 77.31 93 ASN A O 1
ATOM 759 N N . ALA A 1 94 ? -0.677 9.563 -9.327 1.00 73.12 94 ALA A N 1
ATOM 760 C CA . ALA A 1 94 ? -1.595 9.992 -8.276 1.00 73.12 94 ALA A CA 1
ATOM 761 C C . ALA A 1 94 ? -2.802 9.053 -8.093 1.00 73.12 94 ALA A C 1
ATOM 763 O O . ALA A 1 94 ? -3.357 9.014 -6.996 1.00 73.12 94 ALA A O 1
ATOM 764 N N . GLU A 1 95 ? -3.150 8.270 -9.119 1.00 75.62 95 GLU A N 1
ATOM 765 C CA . GLU A 1 95 ? -4.322 7.380 -9.168 1.00 75.62 95 GLU A CA 1
ATOM 766 C C . GLU A 1 95 ? -4.040 5.972 -8.598 1.00 75.62 95 GLU A C 1
ATOM 768 O O . GLU A 1 95 ? -4.716 4.998 -8.915 1.00 75.62 95 GLU A O 1
ATOM 773 N N . THR A 1 96 ? -3.026 5.832 -7.742 1.00 74.81 96 THR A N 1
ATOM 774 C CA . THR A 1 96 ? -2.572 4.548 -7.170 1.00 74.81 96 THR A CA 1
ATOM 775 C C . THR A 1 96 ? -3.203 4.264 -5.808 1.00 74.81 96 THR A C 1
ATOM 777 O O . THR A 1 96 ? -2.522 3.940 -4.832 1.00 74.81 96 THR A O 1
ATOM 780 N N . TYR A 1 97 ? -4.520 4.441 -5.707 1.00 70.94 97 TYR A N 1
ATOM 781 C CA . TYR A 1 97 ? -5.197 4.429 -4.416 1.00 70.94 97 TYR A CA 1
ATOM 782 C C . TYR A 1 97 ? -5.290 3.038 -3.787 1.00 70.94 97 TYR A C 1
ATOM 784 O O . TYR A 1 97 ? -5.697 2.063 -4.417 1.00 70.94 97 TYR A O 1
ATOM 792 N N . ALA A 1 98 ? -4.999 2.973 -2.488 1.00 70.06 98 ALA A N 1
ATOM 793 C CA . ALA A 1 98 ? -5.258 1.789 -1.681 1.00 70.06 98 ALA A CA 1
ATOM 794 C C . ALA A 1 98 ? -6.767 1.495 -1.619 1.00 70.06 98 ALA A C 1
ATOM 796 O O . ALA A 1 98 ? -7.527 2.261 -1.022 1.00 70.06 98 ALA A O 1
ATOM 797 N N . MET A 1 99 ? -7.198 0.360 -2.17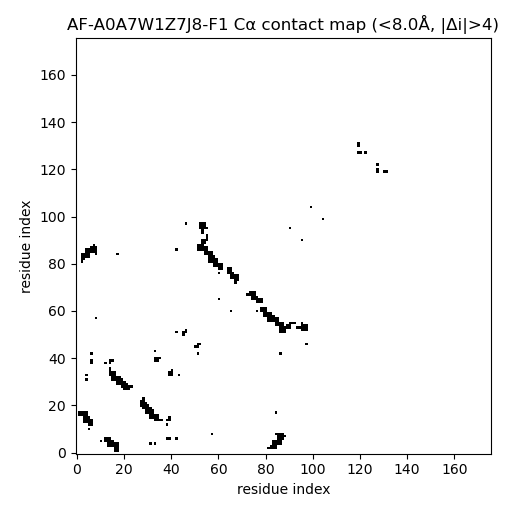0 1.00 66.06 99 MET A N 1
ATOM 798 C CA . MET A 1 99 ? -8.547 -0.164 -1.951 1.00 66.06 99 MET A CA 1
ATOM 799 C C . MET A 1 99 ? -8.511 -1.283 -0.911 1.00 66.06 99 MET A C 1
ATOM 801 O O . MET A 1 99 ? -7.626 -2.136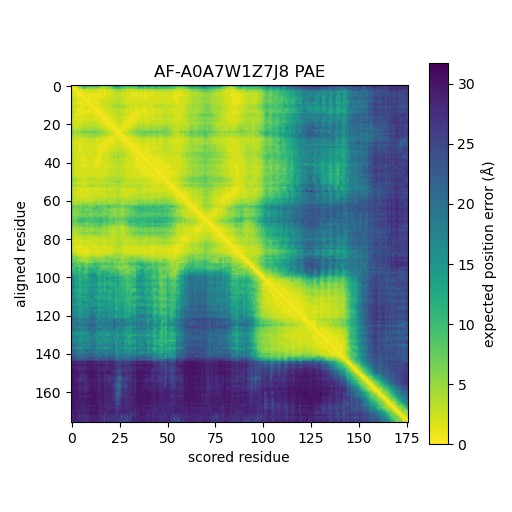 -0.920 1.00 66.06 99 MET A O 1
ATOM 805 N N . ARG A 1 100 ? -9.477 -1.278 0.011 1.00 66.44 100 ARG A N 1
ATOM 806 C CA . ARG A 1 100 ? -9.669 -2.393 0.947 1.00 66.44 100 ARG A CA 1
ATOM 807 C C . ARG A 1 100 ? -10.489 -3.476 0.261 1.00 66.44 100 ARG A C 1
ATOM 809 O O . ARG A 1 100 ? -11.450 -3.151 -0.434 1.00 66.44 100 ARG A O 1
ATOM 816 N N . SER A 1 101 ? -10.130 -4.743 0.474 1.00 65.31 101 SER A N 1
ATOM 817 C CA . SER A 1 101 ? -10.932 -5.849 -0.052 1.00 65.31 101 SER A CA 1
ATOM 818 C C . SER A 1 101 ? -12.339 -5.841 0.570 1.00 65.31 101 SER A C 1
ATOM 820 O O . SER A 1 101 ? -12.505 -5.338 1.688 1.00 65.31 101 SER A O 1
ATOM 822 N N . PRO A 1 102 ? -13.360 -6.395 -0.105 1.00 66.94 102 PRO A N 1
ATOM 823 C CA . PRO A 1 102 ? -14.710 -6.517 0.451 1.00 66.94 102 PRO A CA 1
ATOM 824 C C . PRO A 1 102 ? -14.750 -7.237 1.807 1.00 66.94 102 PRO A C 1
ATOM 826 O O . PRO A 1 102 ? -15.488 -6.838 2.710 1.00 66.94 102 PRO A O 1
ATOM 829 N N . GLU A 1 103 ? -13.920 -8.265 1.980 1.00 68.25 103 GLU A N 1
ATOM 830 C CA . GLU A 1 103 ? -13.793 -9.015 3.231 1.00 68.25 103 GLU A CA 1
ATOM 831 C C . GLU A 1 103 ? -13.212 -8.123 4.328 1.00 68.25 103 GLU A C 1
ATOM 833 O O . GLU A 1 103 ? -13.756 -8.063 5.430 1.00 68.25 103 GLU A O 1
ATOM 838 N N . GLN A 1 104 ? -12.155 -7.367 4.013 1.00 66.25 104 GLN A N 1
ATOM 839 C CA . GLN A 1 104 ? -11.542 -6.443 4.961 1.00 66.25 104 GLN A CA 1
ATOM 840 C C . GLN A 1 104 ? -12.481 -5.287 5.313 1.00 66.25 104 GLN A C 1
ATOM 842 O O . GLN A 1 104 ? -12.499 -4.855 6.458 1.00 66.25 104 GLN A O 1
ATOM 847 N N . LEU A 1 105 ? -13.286 -4.800 4.366 1.00 71.25 105 LEU A N 1
ATOM 848 C CA . LEU A 1 105 ? -14.313 -3.789 4.627 1.00 71.25 105 LEU A CA 1
ATOM 849 C C . LEU A 1 105 ? -15.395 -4.305 5.576 1.00 71.25 105 LEU A C 1
ATOM 851 O O . LEU A 1 105 ? -15.853 -3.557 6.436 1.00 71.25 105 LEU A O 1
ATOM 855 N N . THR A 1 106 ? -15.789 -5.570 5.426 1.00 73.94 106 THR A N 1
ATOM 856 C CA . THR A 1 106 ? -16.763 -6.216 6.314 1.00 73.94 106 THR A CA 1
ATOM 857 C C . THR A 1 106 ? -16.183 -6.360 7.720 1.00 73.94 106 THR A C 1
ATOM 859 O O . THR A 1 106 ? -16.814 -5.938 8.684 1.00 73.94 106 THR A O 1
ATOM 862 N N . GLN A 1 107 ? -14.943 -6.848 7.831 1.00 75.81 107 GLN A N 1
ATOM 863 C CA . GLN A 1 107 ? -14.252 -6.962 9.116 1.00 75.81 107 GLN A CA 1
ATOM 864 C C . GLN A 1 107 ? -14.045 -5.597 9.783 1.00 75.81 107 GLN A C 1
ATOM 866 O O . GLN A 1 107 ? -14.331 -5.442 10.963 1.00 75.81 107 GLN A O 1
ATOM 871 N N . ASP A 1 108 ? -13.594 -4.589 9.031 1.00 75.56 108 ASP A N 1
ATOM 872 C CA . ASP A 1 108 ? -13.408 -3.229 9.543 1.00 75.56 108 ASP A CA 1
ATOM 873 C C . ASP A 1 108 ? -14.744 -2.625 10.024 1.00 75.56 108 ASP A C 1
ATOM 875 O O . ASP A 1 108 ? -14.759 -1.845 10.978 1.00 75.56 108 ASP A O 1
ATOM 879 N N . ALA A 1 109 ? -15.867 -2.960 9.376 1.00 79.12 109 ALA A N 1
ATOM 880 C CA . ALA A 1 109 ? -17.194 -2.527 9.805 1.00 79.12 109 ALA A CA 1
ATOM 881 C C . ALA A 1 109 ? -17.616 -3.195 11.123 1.00 79.12 109 ALA A C 1
ATOM 883 O O . ALA A 1 109 ? -18.132 -2.508 12.006 1.00 79.12 109 ALA A O 1
ATOM 884 N N . ASP A 1 110 ? -17.358 -4.495 11.279 1.00 81.75 110 ASP A N 1
ATOM 885 C CA . ASP A 1 110 ? -17.621 -5.227 12.521 1.00 81.75 110 ASP A CA 1
ATOM 886 C C . ASP A 1 110 ? -16.742 -4.717 13.674 1.00 81.75 110 ASP A C 1
ATOM 888 O O . ASP A 1 110 ? -17.239 -4.464 14.775 1.00 81.75 110 ASP A O 1
ATOM 892 N N . ASP A 1 111 ? -15.451 -4.494 13.416 1.00 83.50 111 ASP A N 1
ATOM 893 C CA . ASP A 1 111 ? -14.507 -3.921 14.381 1.00 83.50 111 ASP A CA 1
ATOM 894 C C . ASP A 1 111 ? -14.974 -2.529 14.830 1.00 83.50 111 ASP A C 1
ATOM 896 O O . ASP A 1 111 ? -15.046 -2.245 16.027 1.00 83.50 111 ASP A O 1
ATOM 900 N N . LEU A 1 112 ? -15.392 -1.680 13.885 1.00 85.50 112 LEU A N 1
ATOM 901 C CA . LEU A 1 112 ? -15.908 -0.345 14.184 1.00 85.50 112 LEU A CA 1
ATOM 902 C C . LEU A 1 112 ? -17.186 -0.390 15.035 1.00 85.50 112 LEU A C 1
ATOM 904 O O . LEU A 1 112 ? -17.358 0.445 15.928 1.00 85.50 112 LEU A O 1
ATOM 908 N N . LEU A 1 113 ? -18.094 -1.332 14.768 1.00 85.81 113 LEU A N 1
ATOM 909 C CA . LEU A 1 113 ? -19.312 -1.511 15.564 1.00 85.81 113 LEU A CA 1
ATOM 910 C C . LEU A 1 113 ? -18.979 -1.919 17.003 1.00 85.81 113 LEU A C 1
ATOM 912 O O . LEU A 1 113 ? -19.553 -1.361 17.942 1.00 85.81 113 LEU A O 1
ATOM 916 N N . ASN A 1 114 ? -18.023 -2.833 17.179 1.00 87.12 114 ASN A N 1
ATOM 917 C CA . ASN A 1 114 ? -17.558 -3.266 18.495 1.00 87.12 114 ASN A CA 1
ATOM 918 C C . ASN A 1 114 ? -16.895 -2.118 19.267 1.00 87.12 114 ASN A C 1
ATOM 920 O O . ASN A 1 114 ? -17.299 -1.837 20.398 1.00 87.12 114 ASN A O 1
ATOM 924 N N . ASP A 1 115 ? -15.962 -1.399 18.637 1.00 88.44 115 ASP A N 1
ATOM 925 C CA . ASP A 1 115 ? -15.291 -0.234 19.226 1.00 88.44 115 ASP A CA 1
ATOM 926 C C . ASP A 1 115 ? -16.301 0.851 19.626 1.00 88.44 115 ASP A C 1
ATOM 928 O O . ASP A 1 115 ? -16.205 1.457 20.698 1.00 88.44 115 ASP A O 1
ATOM 932 N N . THR A 1 116 ? -17.315 1.075 18.786 1.00 89.81 116 THR A N 1
ATOM 933 C CA . THR A 1 116 ? -18.390 2.034 19.060 1.00 89.81 116 THR A CA 1
ATOM 934 C C . THR A 1 116 ? -19.207 1.616 20.279 1.00 89.81 116 THR A C 1
ATOM 936 O O . THR A 1 116 ? -19.474 2.442 21.153 1.00 89.81 116 THR A O 1
ATOM 939 N N . GLU A 1 117 ? -19.595 0.345 20.382 1.00 89.62 117 GLU A N 1
ATOM 940 C CA . GLU A 1 117 ? -20.342 -0.153 21.539 1.00 89.62 117 GLU A CA 1
ATOM 941 C C . GLU A 1 117 ? -19.516 -0.115 22.825 1.00 89.62 117 GLU A C 1
ATOM 943 O O . GLU A 1 117 ? -20.031 0.272 23.880 1.00 89.62 117 GLU A O 1
ATOM 948 N N . ASP A 1 118 ? -18.232 -0.454 22.758 1.00 92.69 1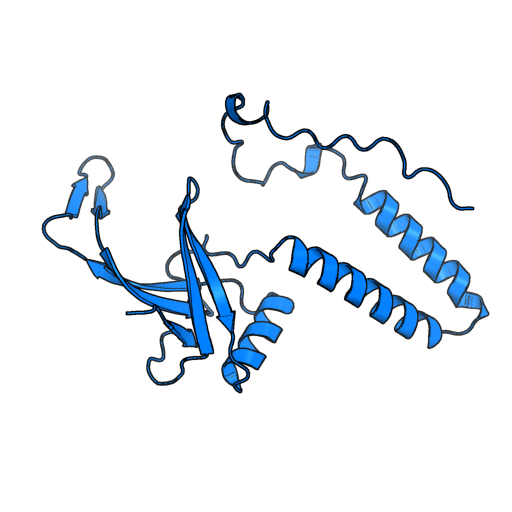18 ASP A N 1
ATOM 949 C CA . ASP A 1 118 ? -17.335 -0.359 23.906 1.00 92.69 118 ASP A CA 1
ATOM 950 C C . ASP A 1 118 ? -17.152 1.090 24.360 1.00 92.69 118 ASP A C 1
ATOM 952 O O . ASP A 1 118 ? -17.220 1.369 25.562 1.00 92.69 118 ASP A O 1
ATOM 956 N N . PHE A 1 119 ? -17.065 2.038 23.425 1.00 93.06 119 PHE A N 1
ATOM 957 C CA . PHE A 1 119 ? -17.070 3.460 23.747 1.00 93.06 119 PHE A CA 1
ATOM 958 C C . PHE A 1 119 ? -18.397 3.912 24.377 1.00 93.06 119 PHE A C 1
ATOM 960 O O . PHE A 1 119 ? -18.385 4.586 25.410 1.00 93.06 119 PHE A O 1
ATOM 967 N N . ILE A 1 120 ? -19.551 3.500 23.838 1.00 92.56 120 ILE A N 1
ATOM 968 C CA . ILE A 1 120 ? -20.874 3.830 24.400 1.00 92.56 120 ILE A CA 1
ATOM 969 C C . ILE A 1 120 ? -20.995 3.334 25.846 1.00 92.56 120 ILE A C 1
ATOM 971 O O . ILE A 1 120 ? -21.565 4.027 26.693 1.00 92.56 120 ILE A O 1
ATOM 975 N N . LYS A 1 121 ? -20.432 2.165 26.174 1.00 91.88 121 LYS A N 1
ATOM 976 C CA . LYS A 1 121 ? -20.444 1.633 27.547 1.00 91.88 121 LYS A CA 1
ATOM 977 C C . LYS A 1 121 ? -19.698 2.529 28.545 1.00 91.88 121 LYS A C 1
ATOM 979 O O . LYS A 1 121 ? -20.039 2.485 29.727 1.00 91.88 121 LYS A O 1
ATOM 984 N N . THR A 1 122 ? -18.748 3.357 28.100 1.00 94.31 122 THR A N 1
ATOM 985 C CA . THR A 1 122 ? -18.036 4.325 28.962 1.00 94.31 122 THR A CA 1
ATOM 986 C C . THR A 1 122 ? -18.885 5.545 29.348 1.00 94.31 122 THR A C 1
ATOM 988 O O . THR A 1 122 ? -18.579 6.239 30.317 1.00 94.31 122 THR A O 1
ATOM 991 N N . ILE A 1 123 ? -19.984 5.792 28.630 1.00 93.50 123 ILE A N 1
ATOM 992 C CA . ILE A 1 123 ? -20.885 6.938 28.813 1.00 93.50 123 ILE A CA 1
ATOM 993 C C . ILE A 1 123 ? -21.982 6.591 29.842 1.00 93.50 123 ILE A C 1
ATOM 995 O O . ILE A 1 123 ? -22.395 5.430 29.939 1.00 93.50 123 ILE A O 1
ATOM 999 N N . PRO A 1 124 ? -22.518 7.559 30.620 1.00 95.06 124 PRO A N 1
ATOM 1000 C CA . PRO A 1 124 ? -23.596 7.299 31.576 1.00 95.06 124 PRO A CA 1
ATOM 1001 C C . PRO A 1 124 ? -24.815 6.603 30.952 1.00 95.06 124 PRO A C 1
ATOM 1003 O O . PRO A 1 124 ? -25.342 7.050 29.935 1.00 95.06 124 PRO A O 1
ATOM 1006 N N . ARG A 1 125 ? -25.341 5.560 31.618 1.00 88.56 125 ARG A N 1
ATOM 1007 C CA . ARG A 1 125 ? -26.459 4.719 31.121 1.00 88.56 125 ARG A CA 1
ATOM 1008 C C . ARG A 1 125 ? -27.673 5.495 30.603 1.00 88.56 125 ARG A C 1
ATOM 1010 O O . ARG A 1 125 ? -28.317 5.045 29.664 1.00 88.56 125 ARG A O 1
ATOM 1017 N N . LYS A 1 126 ? -27.971 6.659 31.188 1.00 90.31 126 LYS A N 1
ATOM 1018 C CA . LYS A 1 126 ? -29.089 7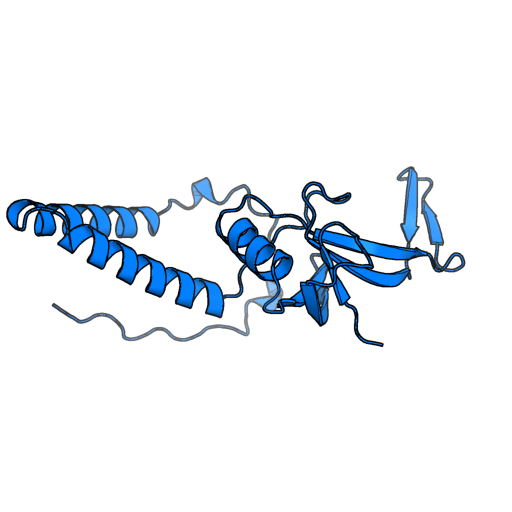.519 30.763 1.00 90.31 126 LYS A CA 1
ATOM 1019 C C . LYS A 1 126 ? -28.926 8.066 29.337 1.00 90.31 126 LYS A C 1
ATOM 1021 O O . LYS A 1 126 ? -29.931 8.281 28.679 1.00 90.31 126 LYS A O 1
ATOM 1026 N N . GLN A 1 127 ? -27.692 8.272 28.877 1.00 92.25 127 GLN A N 1
ATOM 1027 C CA . GLN A 1 127 ? -27.373 8.832 27.557 1.00 92.25 127 GLN A CA 1
ATOM 1028 C C . GLN A 1 127 ? -27.081 7.747 26.508 1.00 92.25 127 GLN A C 1
ATOM 1030 O O . GLN A 1 127 ? -27.137 8.015 25.313 1.00 92.25 127 GLN A O 1
ATOM 1035 N N . GLN A 1 128 ? -26.803 6.508 26.932 1.00 92.06 128 GLN A N 1
ATOM 1036 C CA . GLN A 1 128 ? -26.443 5.417 26.017 1.00 92.06 128 GLN A CA 1
ATOM 1037 C C . GLN A 1 128 ? -27.545 5.111 24.994 1.00 92.06 128 GLN A C 1
ATOM 1039 O O . GLN A 1 128 ? -27.249 4.874 23.827 1.00 92.06 128 GLN A O 1
ATOM 1044 N N . LEU A 1 129 ? -28.815 5.107 25.419 1.00 89.69 129 LEU A N 1
ATOM 1045 C CA . LEU A 1 129 ? -29.940 4.808 24.527 1.00 89.69 129 LEU A CA 1
ATOM 1046 C C . LEU A 1 129 ? -30.113 5.890 23.455 1.00 89.69 129 LEU A C 1
ATOM 1048 O O . LEU A 1 129 ? -30.261 5.571 22.279 1.00 89.69 129 LEU A O 1
ATOM 1052 N N . GLU A 1 130 ? -30.056 7.156 23.863 1.00 91.19 130 GLU A N 1
ATOM 1053 C CA . GLU A 1 130 ? -30.152 8.300 22.957 1.00 91.19 130 GLU A CA 1
ATOM 1054 C C . GLU A 1 130 ? -29.003 8.294 21.941 1.00 91.19 130 GLU A C 1
ATOM 1056 O O . GLU A 1 130 ? -29.231 8.450 20.743 1.00 91.19 130 GLU A O 1
ATOM 1061 N N . LEU A 1 131 ? -27.777 8.010 22.393 1.00 91.81 131 LEU A N 1
ATOM 1062 C CA . LEU A 1 131 ? -26.613 7.937 21.516 1.00 91.81 131 LEU A CA 1
ATOM 1063 C C . LEU A 1 131 ? -26.729 6.804 20.485 1.00 91.81 131 LEU A C 1
ATOM 1065 O O . LEU A 1 131 ? -26.478 7.036 19.303 1.00 91.81 131 LEU A O 1
ATOM 1069 N N . ARG A 1 132 ? -27.188 5.609 20.888 1.00 90.56 132 ARG A N 1
ATOM 1070 C CA . ARG A 1 132 ? -27.454 4.501 19.950 1.00 90.56 132 ARG A CA 1
ATOM 1071 C C . ARG A 1 132 ? -28.498 4.878 18.901 1.00 90.56 132 ARG A C 1
ATOM 1073 O O . ARG A 1 132 ? -28.304 4.602 17.721 1.00 90.56 132 ARG A O 1
ATOM 1080 N N . GLN A 1 133 ? -29.582 5.538 19.309 1.00 90.25 133 GLN A N 1
ATOM 1081 C CA . GLN A 1 133 ? -30.630 5.989 18.388 1.00 90.25 133 GLN A CA 1
ATOM 1082 C C . GLN A 1 133 ? -30.110 7.027 17.389 1.00 90.25 133 GLN A C 1
ATOM 1084 O O . GLN A 1 133 ? -30.425 6.948 16.200 1.00 90.25 133 GLN A O 1
ATOM 1089 N N . LEU A 1 134 ? -29.293 7.980 17.848 1.00 92.12 134 LEU A N 1
ATOM 1090 C CA . LEU A 1 134 ? -28.667 8.976 16.981 1.00 92.12 134 LEU A CA 1
ATOM 1091 C C . LEU A 1 134 ? -27.724 8.327 15.965 1.00 92.12 134 LEU A C 1
ATOM 1093 O O . LEU A 1 134 ? -27.813 8.652 14.782 1.00 92.12 134 LEU A O 1
ATOM 1097 N N . ILE A 1 135 ? -26.882 7.385 16.396 1.00 89.62 135 ILE A N 1
ATOM 1098 C CA . ILE A 1 135 ? -25.970 6.644 15.513 1.00 89.62 135 ILE A CA 1
ATOM 1099 C C . ILE A 1 135 ? -26.761 5.829 14.484 1.00 89.62 135 ILE A C 1
ATOM 1101 O O . ILE A 1 135 ? -26.511 5.960 13.288 1.00 89.62 135 ILE A O 1
ATOM 1105 N N . ALA A 1 136 ? -27.771 5.064 14.912 1.00 86.12 136 ALA A N 1
ATOM 1106 C CA . ALA A 1 136 ? -28.618 4.277 14.014 1.00 86.12 136 ALA A CA 1
ATOM 1107 C C . ALA A 1 136 ? -29.322 5.155 12.965 1.00 86.12 136 ALA A C 1
ATOM 1109 O O . ALA A 1 136 ? -29.350 4.826 11.776 1.00 86.12 136 ALA A O 1
ATOM 1110 N N . LYS A 1 137 ? -29.834 6.319 13.383 1.00 86.25 137 LYS A N 1
ATOM 1111 C CA . LYS A 1 137 ? -30.426 7.307 12.475 1.00 86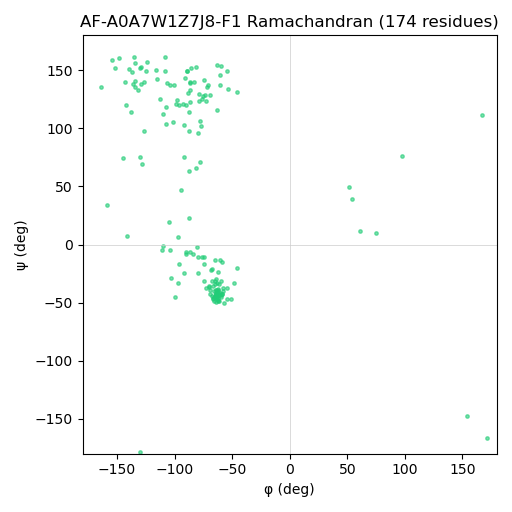.25 137 LYS A CA 1
ATOM 1112 C C . LYS A 1 137 ? -29.390 7.864 11.495 1.00 86.25 137 LYS A C 1
ATOM 1114 O O . LYS A 1 137 ? -29.700 8.012 10.317 1.00 86.25 137 LYS A O 1
ATOM 1119 N N . HIS A 1 138 ? -28.174 8.155 11.956 1.00 86.38 138 HIS A N 1
ATOM 1120 C CA . HIS A 1 138 ? -27.098 8.661 11.105 1.00 86.38 138 HIS A CA 1
ATOM 1121 C C . HIS A 1 138 ? -26.680 7.633 10.046 1.00 86.38 138 HIS A C 1
ATOM 1123 O O . HIS A 1 138 ? -26.564 7.988 8.877 1.00 86.38 138 HIS A O 1
ATOM 1129 N N . ILE A 1 139 ? -26.539 6.358 10.429 1.00 84.12 139 ILE A N 1
ATOM 1130 C CA . ILE A 1 139 ? -26.232 5.248 9.513 1.00 84.12 139 ILE A CA 1
ATOM 1131 C C . ILE A 1 139 ? -27.342 5.094 8.470 1.00 84.12 139 ILE A C 1
ATOM 1133 O O . ILE A 1 139 ? -27.058 5.065 7.274 1.00 84.12 139 ILE A O 1
ATOM 1137 N N . SER A 1 140 ? -28.607 5.061 8.902 1.00 82.00 140 SER A N 1
ATOM 1138 C CA . SER A 1 140 ? -29.755 4.943 7.996 1.00 82.00 140 SER A CA 1
ATOM 1139 C C . SER A 1 140 ? -29.805 6.091 6.980 1.00 82.00 140 SER A C 1
ATOM 1141 O O . SER A 1 140 ? -29.997 5.854 5.791 1.00 82.00 140 SER A O 1
ATOM 1143 N N . ILE A 1 141 ? -29.553 7.330 7.411 1.00 83.88 141 ILE A N 1
ATOM 1144 C CA . ILE A 1 141 ? -29.507 8.489 6.507 1.00 83.88 141 ILE A CA 1
ATOM 1145 C C . ILE A 1 141 ? -28.281 8.431 5.585 1.00 83.88 141 ILE A C 1
ATOM 1147 O O . ILE A 1 141 ? -28.395 8.755 4.409 1.00 83.88 141 ILE A O 1
ATOM 1151 N N . ALA A 1 142 ? -27.117 8.002 6.078 1.00 77.62 142 ALA A N 1
ATOM 1152 C CA . ALA A 1 142 ? -25.907 7.876 5.265 1.00 77.62 142 ALA A CA 1
ATOM 1153 C C . ALA A 1 142 ? -26.045 6.813 4.160 1.00 77.62 142 ALA A C 1
ATOM 1155 O O . ALA A 1 142 ? -25.506 6.996 3.067 1.00 77.62 142 ALA A O 1
ATOM 1156 N N . GLN A 1 143 ? -26.792 5.735 4.419 1.00 68.81 143 GLN A N 1
ATOM 1157 C CA . GLN A 1 143 ? -27.168 4.738 3.409 1.00 68.81 143 GLN A CA 1
ATOM 1158 C C . GLN A 1 143 ? -28.131 5.323 2.364 1.00 68.81 143 GLN A C 1
ATOM 1160 O O . GLN A 1 143 ? -28.064 4.976 1.186 1.00 68.81 143 GLN A O 1
ATOM 1165 N N . VAL A 1 144 ? -28.975 6.275 2.769 1.00 65.31 144 VAL A N 1
ATOM 1166 C CA . VAL A 1 144 ? -29.854 7.059 1.892 1.00 65.31 144 VAL A CA 1
ATOM 1167 C C . VAL A 1 144 ? -29.099 8.294 1.375 1.00 65.31 144 VAL A C 1
ATOM 1169 O O . VAL A 1 144 ? -29.459 9.441 1.632 1.00 65.31 144 VAL A O 1
ATOM 1172 N N . ARG A 1 145 ? -28.023 8.091 0.606 1.00 46.88 145 ARG A N 1
ATOM 1173 C CA . ARG A 1 145 ? -27.480 9.177 -0.228 1.00 46.88 145 ARG A CA 1
ATOM 1174 C C . ARG A 1 145 ? -28.382 9.354 -1.459 1.00 46.88 145 ARG A C 1
ATOM 1176 O O . ARG A 1 145 ? -28.566 8.386 -2.196 1.00 46.88 145 ARG A O 1
ATOM 1183 N N . PRO A 1 146 ? -28.920 10.556 -1.746 1.00 48.59 146 PRO A N 1
ATOM 1184 C CA . PRO A 1 146 ? -29.556 10.809 -3.033 1.00 48.59 146 PRO A CA 1
ATOM 1185 C C . PRO A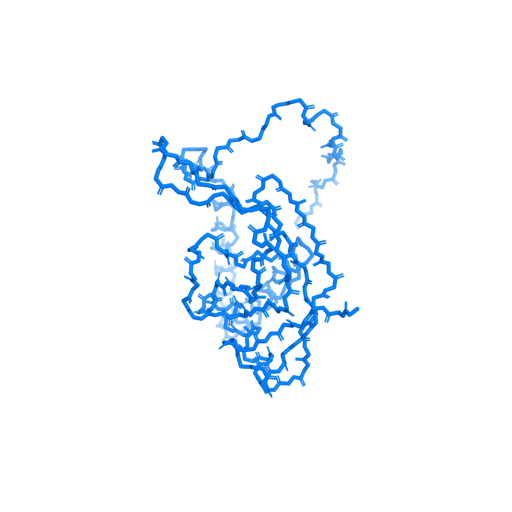 1 146 ? -28.518 10.618 -4.147 1.00 48.59 146 PRO A C 1
ATOM 1187 O O . PRO A 1 146 ? -27.377 11.071 -4.028 1.00 48.59 146 PRO A O 1
ATOM 1190 N N . LEU A 1 147 ? -28.931 9.957 -5.234 1.00 42.84 147 LEU A N 1
ATOM 1191 C CA . LEU A 1 147 ? -28.127 9.608 -6.420 1.00 42.84 147 LEU A CA 1
ATOM 1192 C C . LEU A 1 147 ? -27.252 10.758 -6.973 1.00 42.84 147 LEU A C 1
ATOM 1194 O O . LEU A 1 147 ? -26.261 10.499 -7.648 1.00 42.84 147 LEU A O 1
ATOM 1198 N N . ALA A 1 148 ? -27.567 12.015 -6.650 1.00 46.34 148 ALA A N 1
ATOM 1199 C CA . ALA A 1 148 ? -26.874 13.215 -7.113 1.00 46.34 148 ALA A CA 1
ATOM 1200 C C . ALA A 1 148 ? -25.431 13.399 -6.592 1.00 46.34 148 ALA A C 1
ATOM 1202 O O . ALA A 1 148 ? -24.660 14.114 -7.220 1.00 46.34 148 ALA A O 1
ATOM 1203 N N . LEU A 1 149 ? -25.025 12.764 -5.484 1.00 43.06 149 LEU A N 1
ATOM 1204 C CA . LEU A 1 149 ? -23.661 12.915 -4.933 1.00 43.06 149 LEU A CA 1
ATOM 1205 C C . LEU A 1 149 ? -22.690 11.792 -5.344 1.00 43.06 149 LEU A C 1
ATOM 1207 O O . LEU A 1 149 ? -21.561 11.752 -4.860 1.00 43.06 149 LEU A O 1
ATOM 1211 N N . ARG A 1 150 ? -23.106 10.882 -6.239 1.00 41.12 150 ARG A N 1
ATOM 1212 C CA . ARG A 1 150 ? -22.227 9.859 -6.841 1.00 41.12 150 ARG A CA 1
ATOM 1213 C C . ARG A 1 150 ? -21.434 10.361 -8.053 1.00 41.12 150 ARG A C 1
ATOM 1215 O O . ARG A 1 150 ? -20.528 9.666 -8.496 1.00 41.12 150 ARG A O 1
ATOM 1222 N N . GLN A 1 151 ? -21.713 11.563 -8.560 1.00 39.03 151 GLN A N 1
ATOM 1223 C CA . GLN A 1 151 ? -20.986 12.152 -9.692 1.00 39.03 151 GLN A CA 1
ATOM 1224 C C . GLN A 1 151 ? -19.661 12.793 -9.252 1.00 39.03 151 GLN A C 1
ATOM 1226 O O . GLN A 1 151 ? -19.475 14.006 -9.284 1.00 39.03 151 GLN A O 1
ATOM 1231 N N . LYS A 1 152 ? -18.750 11.938 -8.791 1.00 38.66 152 LYS A N 1
ATOM 1232 C CA . LYS A 1 152 ? -17.303 12.049 -9.023 1.00 38.66 152 LYS A CA 1
ATOM 1233 C C . LYS A 1 152 ? -16.627 10.681 -8.823 1.00 38.66 152 LYS A C 1
ATOM 1235 O O . LYS A 1 152 ? -15.523 10.595 -8.302 1.00 38.66 152 LYS A O 1
ATOM 1240 N N . ALA A 1 153 ? -17.341 9.610 -9.171 1.00 36.88 153 ALA A N 1
ATOM 1241 C CA . ALA A 1 153 ? -16.745 8.309 -9.446 1.00 36.88 153 ALA A CA 1
ATOM 1242 C C . ALA A 1 153 ? -16.387 8.258 -10.946 1.00 36.88 153 ALA A C 1
ATOM 1244 O O . ALA A 1 153 ? -17.077 8.934 -11.717 1.00 36.88 153 ALA A O 1
ATOM 1245 N N . PRO A 1 154 ? -15.337 7.522 -11.350 1.00 40.50 154 PRO A N 1
ATOM 1246 C CA . PRO A 1 154 ? -14.934 7.407 -12.751 1.00 40.50 154 PRO A CA 1
ATOM 1247 C C . PRO A 1 154 ? -16.068 6.809 -13.594 1.00 40.50 154 PRO A C 1
ATOM 1249 O O . PRO A 1 154 ? -16.928 6.102 -13.061 1.00 40.50 154 PRO A O 1
ATOM 1252 N N . ASP A 1 155 ? -16.079 7.135 -14.886 1.00 35.31 155 ASP A N 1
ATOM 1253 C CA . ASP A 1 155 ? -17.160 6.808 -15.819 1.00 35.31 155 ASP A CA 1
ATOM 1254 C C . ASP A 1 155 ? -17.506 5.301 -15.864 1.00 35.31 155 ASP A C 1
ATOM 1256 O O . ASP A 1 155 ? -16.645 4.451 -15.621 1.00 35.31 155 ASP A O 1
ATOM 1260 N N . PRO A 1 156 ? -18.780 4.948 -16.129 1.00 39.59 156 PRO A N 1
ATOM 1261 C CA . PRO A 1 156 ? -19.267 3.578 -16.008 1.00 39.59 156 PRO A CA 1
ATOM 1262 C C . PRO A 1 156 ? -18.724 2.643 -17.096 1.00 39.59 156 PRO A C 1
ATOM 1264 O O . PRO A 1 156 ? -18.727 2.976 -18.279 1.00 39.59 156 PRO A O 1
ATOM 1267 N N . VAL A 1 157 ? -18.345 1.441 -16.651 1.00 45.91 157 VAL A N 1
ATOM 1268 C CA . VAL A 1 157 ? -18.042 0.248 -17.458 1.00 45.91 157 VAL A CA 1
ATOM 1269 C C . VAL A 1 157 ? -19.274 -0.186 -18.268 1.00 45.91 157 VAL A C 1
ATOM 1271 O O . VAL A 1 157 ? -20.413 -0.031 -17.813 1.00 45.91 157 VAL A O 1
ATOM 1274 N N . ASP A 1 158 ? -19.011 -0.703 -19.470 1.00 43.69 158 ASP A N 1
ATOM 1275 C CA . ASP A 1 158 ? -19.949 -1.112 -20.523 1.00 43.69 158 ASP A CA 1
ATOM 1276 C C . ASP A 1 158 ? -21.143 -1.961 -20.003 1.00 43.69 158 ASP A C 1
ATOM 1278 O O . ASP A 1 158 ? -20.946 -2.913 -19.239 1.00 43.69 158 ASP A O 1
ATOM 1282 N N . PRO A 1 159 ? -22.400 -1.630 -20.371 1.00 40.16 159 PRO A N 1
ATOM 1283 C CA . PRO A 1 159 ? -23.607 -2.317 -19.899 1.00 40.16 159 PRO A CA 1
ATOM 1284 C C . PRO A 1 159 ? -23.723 -3.818 -20.225 1.00 40.16 159 PRO A C 1
ATOM 1286 O O . PRO A 1 159 ? -24.560 -4.477 -19.599 1.00 40.16 159 PRO A O 1
ATOM 1289 N N . ASP A 1 160 ? -22.911 -4.381 -21.124 1.00 40.94 160 ASP A N 1
ATOM 1290 C CA . ASP A 1 160 ? -23.028 -5.795 -21.521 1.00 40.94 160 ASP A CA 1
ATOM 1291 C C . ASP A 1 160 ? -22.484 -6.810 -20.485 1.00 40.94 160 ASP A C 1
ATOM 1293 O O . ASP A 1 160 ? -22.798 -8.000 -20.565 1.00 40.94 160 ASP A O 1
ATOM 1297 N N . GLU A 1 161 ? -21.766 -6.381 -19.437 1.00 43.22 161 GLU A N 1
ATOM 1298 C CA . GLU A 1 161 ? -21.298 -7.290 -18.368 1.00 43.22 161 GLU A CA 1
ATOM 1299 C C . GLU A 1 161 ? -22.278 -7.459 -17.187 1.00 43.22 161 GLU A C 1
ATOM 1301 O O . GLU A 1 161 ? -22.102 -8.335 -16.334 1.00 43.22 161 GLU A O 1
ATOM 1306 N N . GLN A 1 162 ? -23.362 -6.675 -17.116 1.00 42.16 162 GLN A N 1
ATOM 1307 C CA . GLN A 1 162 ? -24.261 -6.679 -15.947 1.00 42.16 162 GLN A CA 1
ATOM 1308 C C . GLN A 1 162 ? -25.290 -7.823 -15.914 1.00 42.16 162 GLN A C 1
ATOM 1310 O O . GLN A 1 162 ? -26.044 -7.945 -14.941 1.00 42.16 162 GLN A O 1
ATOM 1315 N N . GLU A 1 163 ? -25.346 -8.695 -16.925 1.00 35.09 163 GLU A N 1
ATOM 1316 C CA . GLU A 1 163 ? -26.398 -9.719 -16.998 1.00 35.09 163 GLU A CA 1
ATOM 1317 C C . GLU A 1 163 ? -26.082 -11.028 -16.242 1.00 35.09 163 GLU A C 1
ATOM 1319 O O . GLU A 1 163 ? -26.977 -11.852 -16.056 1.00 35.09 163 GLU A O 1
ATOM 1324 N N . GLN A 1 164 ? -24.868 -11.215 -15.701 1.00 35.38 164 GLN A N 1
ATOM 1325 C CA . GLN A 1 164 ? -24.480 -12.502 -15.084 1.00 35.38 164 GLN A CA 1
ATOM 1326 C C . GLN A 1 164 ? -24.312 -12.515 -13.554 1.00 35.38 164 GLN A C 1
ATOM 1328 O O . GLN A 1 164 ? -24.114 -13.584 -12.979 1.00 35.38 164 GLN A O 1
ATOM 1333 N N . ALA A 1 165 ? -24.488 -11.393 -12.850 1.00 40.16 165 ALA A N 1
ATOM 1334 C CA . ALA A 1 165 ? -24.323 -11.351 -11.392 1.00 40.16 165 ALA A CA 1
ATOM 1335 C C . ALA A 1 165 ? -25.508 -10.682 -10.674 1.00 40.16 165 ALA A C 1
ATOM 1337 O O . ALA A 1 165 ? -25.414 -9.566 -10.170 1.00 40.16 165 ALA A O 1
ATOM 1338 N N . LYS A 1 166 ? -26.643 -11.386 -10.571 1.00 32.28 166 LYS A N 1
ATOM 1339 C CA . LYS A 1 166 ? -27.713 -11.028 -9.620 1.00 32.28 166 LYS A CA 1
ATOM 1340 C C . LYS A 1 166 ? -27.753 -12.027 -8.459 1.00 32.28 166 LYS A C 1
ATOM 1342 O O . LYS A 1 166 ? -28.307 -13.113 -8.631 1.00 32.28 166 LYS A O 1
ATOM 1347 N N . PRO A 1 167 ? -27.255 -11.684 -7.259 1.00 33.16 167 PRO A N 1
ATOM 1348 C CA . PRO A 1 167 ? -27.617 -12.408 -6.050 1.00 33.16 167 PRO A CA 1
ATOM 1349 C C . PRO A 1 167 ? -29.036 -12.014 -5.609 1.00 33.16 167 PRO A C 1
ATOM 1351 O O . PRO A 1 167 ? -29.394 -10.842 -5.489 1.00 33.16 167 PRO A O 1
ATOM 1354 N N . ASN A 1 168 ? -29.871 -13.029 -5.403 1.00 31.80 168 ASN A N 1
ATOM 1355 C CA . ASN A 1 168 ? -31.270 -12.919 -5.006 1.00 31.80 168 ASN A CA 1
ATOM 1356 C C . ASN A 1 168 ? -31.381 -12.664 -3.492 1.00 31.80 168 ASN A C 1
ATOM 1358 O O . ASN A 1 168 ? -31.374 -13.606 -2.704 1.00 31.80 168 ASN A O 1
ATOM 1362 N N . PHE A 1 169 ? -31.510 -11.403 -3.076 1.00 32.59 169 PHE A N 1
ATOM 1363 C CA . PHE A 1 169 ? -31.801 -11.045 -1.684 1.00 32.59 169 PHE A CA 1
ATOM 1364 C C . PHE A 1 169 ? -33.311 -10.920 -1.449 1.00 32.59 169 PHE A C 1
ATOM 1366 O O . PHE A 1 169 ? -33.864 -9.830 -1.307 1.00 32.59 169 PHE A O 1
ATOM 1373 N N . LYS A 1 170 ? -33.995 -12.064 -1.377 1.00 32.38 170 LYS A N 1
ATOM 1374 C CA . LYS A 1 170 ? -35.238 -12.181 -0.607 1.00 32.38 170 LYS A CA 1
ATOM 1375 C C . LYS A 1 170 ? -34.893 -12.796 0.746 1.00 32.38 170 LYS A C 1
ATOM 1377 O O . LYS A 1 170 ? -34.363 -13.898 0.782 1.00 32.38 170 LYS A O 1
ATOM 1382 N N . ASN A 1 171 ? -35.273 -12.089 1.812 1.00 33.97 171 ASN A N 1
ATOM 1383 C CA . ASN A 1 171 ? -35.228 -12.463 3.235 1.00 33.97 171 ASN A CA 1
ATOM 1384 C C . ASN A 1 171 ? -34.020 -11.955 4.027 1.00 33.97 171 ASN A C 1
ATOM 1386 O O . ASN A 1 171 ? -33.201 -12.768 4.418 1.00 33.97 171 ASN A O 1
ATOM 1390 N N . ILE A 1 172 ? -34.000 -10.668 4.393 1.00 29.92 172 ILE A N 1
ATOM 1391 C CA . ILE A 1 172 ? -33.676 -10.261 5.776 1.00 29.92 172 ILE A CA 1
ATOM 1392 C C . ILE A 1 172 ? -34.521 -9.022 6.113 1.00 29.92 172 ILE A C 1
ATOM 1394 O O . ILE A 1 172 ? -34.058 -7.887 6.118 1.00 29.92 172 ILE A O 1
ATOM 1398 N N . LEU A 1 173 ? -35.812 -9.249 6.337 1.00 27.62 173 LEU A N 1
ATOM 1399 C CA . LEU A 1 173 ? -36.684 -8.324 7.049 1.00 27.62 173 LEU A CA 1
ATOM 1400 C C . LEU A 1 173 ? -37.314 -9.166 8.148 1.00 27.62 173 LEU A C 1
ATOM 1402 O O . LEU A 1 173 ? -38.175 -9.991 7.859 1.00 27.62 173 LEU A O 1
ATOM 1406 N N . ASN A 1 174 ? -36.735 -9.070 9.343 1.00 25.64 174 ASN A N 1
ATOM 1407 C CA . ASN A 1 174 ? -37.307 -9.383 10.652 1.00 25.64 174 ASN A CA 1
ATOM 1408 C C . ASN A 1 174 ? -36.153 -9.422 11.653 1.00 25.64 174 ASN A C 1
ATOM 1410 O O . ASN A 1 174 ? -35.333 -10.328 11.583 1.00 25.64 174 ASN A O 1
ATOM 1414 N N . ILE A 1 175 ? -36.112 -8.459 12.568 1.00 26.52 175 ILE A N 1
ATOM 1415 C CA . ILE A 1 175 ? -36.010 -8.676 14.016 1.00 26.52 175 ILE A CA 1
ATOM 1416 C C . ILE A 1 175 ? -36.400 -7.344 14.679 1.00 26.52 175 ILE A C 1
ATOM 1418 O O . ILE A 1 175 ? -36.064 -6.266 14.190 1.00 26.52 175 ILE A O 1
ATOM 1422 N N . ILE A 1 176 ? -37.225 -7.499 15.712 1.00 34.72 176 ILE A N 1
ATOM 1423 C CA . ILE A 1 176 ? -37.864 -6.500 16.578 1.00 34.72 176 ILE A CA 1
ATOM 1424 C C . ILE A 1 176 ? -36.819 -5.767 17.420 1.00 34.72 176 ILE A C 1
ATOM 1426 O O . ILE A 1 176 ? -35.860 -6.443 17.854 1.00 34.72 176 ILE A O 1
#

Nearest PDB structures (foldseek):
  5ur3-assembly1_A  TM=4.949E-01  e=1.423E-03  Human gammaherpesvirus 8
  5v5d-assembly1_A  TM=4.780E-01  e=4.825E-03  Human gammaherpesvirus 8
  5v5e-assembly3_B-2  TM=5.178E-01  e=1.362E-02  Human gammaherpesvirus 8
  5v5e-assembly3_A  TM=4.666E-01  e=1.539E-02  Human gammaherpesvirus 8
  5v5d-assembly2_B  TM=4.907E-01  e=3.845E-02  Human gammaherpesvirus 8